Protein AF-A0A2V9PJW6-F1 (afdb_monomer_lite)

Foldseek 3Di:
DDDDDQQWDADFDDDDDDDDDDDPPDGDDPVRVVVCCVVPVQGWIKRKAAQDAQTKKKKFFQDPCLQVVLCVVLVDHDDFFKKKQPAVDPHVRTIIGIAGEHPLLSVLFAAKFWAFDPVDDADVNHGGTRIIIANNYHMDIDTDFQHADPVRDTTHIPPPGHHYHDDNSNSVVSVVSRVVRVVVVVVVVVVVVVVVVVVVVVVVVVVVVPDDPPDD

Structure (mmCIF, N/CA/C/O backbone):
data_AF-A0A2V9PJW6-F1
#
_entry.id   AF-A0A2V9PJW6-F1
#
loop_
_atom_site.group_PDB
_atom_site.id
_atom_site.type_symbol
_atom_site.label_atom_id
_atom_site.label_alt_id
_atom_site.label_comp_id
_atom_site.label_asym_id
_atom_site.label_entity_id
_atom_site.label_seq_id
_atom_site.pdbx_PDB_ins_code
_atom_site.Cartn_x
_atom_site.Cartn_y
_atom_site.Cartn_z
_atom_site.occupancy
_atom_site.B_iso_or_equiv
_atom_site.auth_seq_id
_atom_site.auth_comp_id
_atom_site.auth_asym_id
_atom_site.auth_atom_id
_atom_site.pdbx_PDB_model_num
ATOM 1 N N . MET A 1 1 ? 14.746 -13.792 -24.735 1.00 30.81 1 MET A N 1
ATOM 2 C CA . MET A 1 1 ? 14.510 -12.967 -23.526 1.00 30.81 1 MET A CA 1
ATOM 3 C C . MET A 1 1 ? 13.064 -12.483 -23.527 1.00 30.81 1 MET A C 1
ATOM 5 O O . MET A 1 1 ? 12.683 -11.751 -24.432 1.00 30.81 1 MET A O 1
ATOM 9 N N . LYS A 1 2 ? 12.230 -12.940 -22.584 1.00 23.16 2 LYS A N 1
ATOM 10 C CA . LYS A 1 2 ? 10.821 -12.520 -22.487 1.00 23.16 2 LYS A CA 1
ATOM 11 C C . LYS A 1 2 ? 10.766 -11.133 -21.838 1.00 23.16 2 LYS A C 1
ATOM 13 O O . LYS A 1 2 ? 11.028 -11.011 -20.649 1.00 23.16 2 LYS A O 1
ATOM 18 N N . LYS A 1 3 ? 10.456 -10.091 -22.618 1.00 23.91 3 LYS A N 1
ATOM 19 C CA . LYS A 1 3 ? 10.146 -8.757 -22.085 1.00 23.91 3 LYS A CA 1
ATOM 20 C C . LYS A 1 3 ? 8.807 -8.846 -21.355 1.00 23.91 3 LYS A C 1
ATOM 22 O O . LYS A 1 3 ? 7.762 -8.943 -21.990 1.00 23.91 3 LYS A O 1
ATOM 27 N N . THR A 1 4 ? 8.833 -8.859 -20.030 1.00 27.38 4 THR A N 1
ATOM 28 C CA . THR A 1 4 ? 7.638 -8.679 -19.202 1.00 27.38 4 THR A CA 1
ATOM 29 C C . THR A 1 4 ? 7.066 -7.290 -19.471 1.00 27.38 4 THR A C 1
ATOM 31 O O . THR A 1 4 ? 7.681 -6.288 -19.120 1.00 27.38 4 THR A O 1
ATOM 34 N N . SER A 1 5 ? 5.915 -7.221 -20.143 1.00 26.59 5 SER A N 1
ATOM 35 C CA . SER A 1 5 ? 5.224 -5.964 -20.421 1.00 26.59 5 SER A CA 1
ATOM 36 C C . SER A 1 5 ? 4.678 -5.380 -19.117 1.00 26.59 5 SER A C 1
ATOM 38 O O . SER A 1 5 ? 3.718 -5.907 -18.553 1.00 26.59 5 SER A O 1
ATOM 40 N N . LEU A 1 6 ? 5.281 -4.299 -18.631 1.00 33.59 6 LEU A N 1
ATOM 41 C CA . LEU A 1 6 ? 4.659 -3.442 -17.627 1.00 33.59 6 LEU A CA 1
ATOM 42 C C . LEU A 1 6 ? 3.548 -2.651 -18.328 1.00 33.59 6 LEU A C 1
ATOM 44 O O . LEU A 1 6 ? 3.804 -1.890 -19.261 1.00 33.59 6 LEU A O 1
ATOM 48 N N . SER A 1 7 ? 2.298 -2.873 -17.927 1.00 33.50 7 SER A N 1
ATOM 49 C CA . SER A 1 7 ? 1.154 -2.106 -18.418 1.00 33.50 7 SER A CA 1
ATOM 50 C C . SER A 1 7 ? 1.152 -0.717 -17.771 1.00 33.50 7 SER A C 1
ATOM 52 O O . SER A 1 7 ? 0.569 -0.524 -16.707 1.00 33.50 7 SER A O 1
ATOM 54 N N . ALA A 1 8 ? 1.819 0.252 -18.396 1.00 35.81 8 ALA A N 1
ATOM 55 C CA . ALA A 1 8 ? 1.738 1.659 -18.006 1.00 35.81 8 ALA A CA 1
ATOM 56 C C . ALA A 1 8 ? 0.440 2.283 -18.552 1.00 35.81 8 ALA A C 1
ATOM 58 O O . ALA A 1 8 ? 0.102 2.097 -19.720 1.00 35.81 8 ALA A O 1
ATOM 59 N N . GLN A 1 9 ? -0.311 3.019 -17.727 1.00 52.12 9 GLN A N 1
ATOM 60 C CA . GLN A 1 9 ? -1.518 3.735 -18.154 1.00 52.12 9 GLN A CA 1
ATOM 61 C C . GLN A 1 9 ? -1.421 5.200 -17.714 1.00 52.12 9 GLN A C 1
ATOM 63 O O . GLN A 1 9 ? -1.668 5.556 -16.570 1.00 52.12 9 GLN A O 1
ATOM 68 N N . CYS A 1 10 ? -1.071 6.068 -18.663 1.00 35.72 10 CYS A N 1
ATOM 69 C CA . CYS A 1 10 ? -1.003 7.516 -18.473 1.00 35.72 10 CYS A CA 1
ATOM 70 C C . CYS A 1 10 ? -2.347 8.088 -17.972 1.00 35.72 10 CYS A C 1
ATOM 72 O O . CYS A 1 10 ? -3.385 7.870 -18.614 1.00 35.72 10 CYS A O 1
ATOM 74 N N . ILE A 1 11 ? -2.294 8.821 -16.852 1.00 43.84 11 ILE A N 1
ATOM 75 C CA . ILE A 1 11 ? -3.373 9.654 -16.307 1.00 43.84 11 ILE A CA 1
ATOM 76 C C . ILE A 1 11 ? -2.853 11.095 -16.294 1.00 43.84 11 ILE A C 1
ATOM 78 O O . ILE A 1 11 ? -1.806 11.379 -15.722 1.00 43.84 11 ILE A O 1
ATOM 82 N N . HIS A 1 12 ? -3.592 11.997 -16.933 1.00 40.53 12 HIS A N 1
ATOM 83 C CA . HIS A 1 12 ? -3.210 13.394 -17.122 1.00 40.53 12 HIS A CA 1
ATOM 84 C C . HIS A 1 12 ? -3.553 14.239 -15.898 1.00 40.53 12 HIS A C 1
ATOM 86 O O . HIS A 1 12 ? -4.689 14.178 -15.426 1.00 40.53 12 HIS A O 1
ATOM 92 N N . LYS A 1 13 ? -2.626 15.099 -15.453 1.00 42.56 13 LYS A N 1
ATOM 93 C CA . LYS A 1 13 ? -2.936 16.251 -14.594 1.00 42.56 13 LYS A CA 1
ATOM 94 C C . LYS A 1 13 ? -2.082 17.465 -14.952 1.00 42.56 13 LYS A C 1
ATOM 96 O O . LYS A 1 13 ? -0.862 17.361 -15.013 1.00 42.56 13 LYS A O 1
ATOM 101 N N . ARG A 1 14 ? -2.740 18.616 -15.126 1.00 32.09 14 ARG A N 1
ATOM 102 C CA . ARG A 1 14 ? -2.141 19.946 -14.951 1.00 32.09 14 ARG A CA 1
ATOM 103 C C . ARG A 1 14 ? -2.495 20.440 -13.548 1.00 32.09 14 ARG A C 1
ATOM 105 O O . ARG A 1 14 ? -3.643 20.300 -13.150 1.00 32.09 14 ARG A O 1
ATOM 112 N N . ASN A 1 15 ? -1.503 21.014 -12.870 1.00 31.19 15 ASN A N 1
ATOM 113 C CA . ASN A 1 15 ? -1.582 21.959 -11.750 1.00 31.19 15 ASN A CA 1
ATOM 114 C C . ASN A 1 15 ? -2.617 21.685 -10.644 1.00 31.19 15 ASN A C 1
ATOM 116 O O . ASN A 1 15 ? -3.767 22.083 -10.775 1.00 31.19 15 ASN A O 1
ATOM 120 N N . GLY A 1 16 ? -2.139 21.157 -9.509 1.00 31.70 16 GLY A N 1
ATOM 121 C CA . GLY A 1 16 ? -2.756 21.333 -8.189 1.00 31.70 16 GLY A CA 1
ATOM 122 C C . GLY A 1 16 ? -4.058 20.560 -7.943 1.00 31.70 16 GLY A C 1
ATOM 123 O O . GLY A 1 16 ? -5.035 20.693 -8.663 1.00 31.70 16 GLY A O 1
ATOM 124 N N . ALA A 1 17 ? -4.080 19.801 -6.847 1.00 25.12 17 ALA A N 1
ATOM 125 C CA . ALA A 1 17 ? -5.201 19.026 -6.299 1.00 25.12 17 ALA A CA 1
ATOM 126 C C . ALA A 1 17 ? -5.358 17.567 -6.794 1.00 25.12 17 ALA A C 1
ATOM 128 O O . ALA A 1 17 ? -5.716 17.214 -7.926 1.00 25.12 17 ALA A O 1
ATOM 129 N N . CYS A 1 18 ? -5.126 16.661 -5.842 1.00 30.00 18 CYS A N 1
ATOM 130 C CA . CYS A 1 18 ? -5.356 15.228 -5.935 1.00 30.00 18 CYS A CA 1
ATOM 131 C C . CYS A 1 18 ? -6.843 14.876 -5.761 1.00 30.00 18 CYS A C 1
ATOM 133 O O . CYS A 1 18 ? -7.260 14.406 -4.711 1.00 30.00 18 CYS A O 1
ATOM 135 N N . SER A 1 19 ? -7.645 15.021 -6.813 1.00 30.97 19 SER A N 1
ATOM 136 C CA . SER A 1 19 ? -8.862 14.218 -6.997 1.00 30.97 19 SER A CA 1
ATOM 137 C C . SER A 1 19 ? -8.878 13.675 -8.426 1.00 30.97 19 SER A C 1
ATOM 139 O O . SER A 1 19 ? -8.401 14.326 -9.354 1.00 30.97 19 SER A O 1
ATOM 141 N N . GLY A 1 20 ? -9.248 12.414 -8.610 1.00 32.50 20 GLY A N 1
ATOM 142 C CA . GLY A 1 20 ? -9.100 11.739 -9.898 1.00 32.50 20 GLY A CA 1
ATOM 143 C C . GLY A 1 20 ? -9.937 10.479 -9.962 1.00 32.50 20 GLY A C 1
ATOM 144 O O . GLY A 1 20 ? -9.403 9.387 -10.101 1.00 32.50 20 GLY A O 1
ATOM 145 N N . HIS A 1 21 ? -11.252 10.639 -9.832 1.00 33.69 21 HIS A N 1
ATOM 146 C CA . HIS A 1 21 ? -12.187 9.725 -10.474 1.00 33.69 21 HIS A CA 1
ATOM 147 C C . HIS A 1 21 ? -12.054 9.934 -11.983 1.00 33.69 21 HIS A C 1
ATOM 149 O O . HIS A 1 21 ? -12.379 11.010 -12.478 1.00 33.69 21 HIS A O 1
ATOM 155 N N . ASN A 1 22 ? -11.557 8.940 -12.719 1.00 41.41 22 ASN A N 1
ATOM 156 C CA . ASN A 1 22 ? -11.811 8.885 -14.152 1.00 41.41 22 ASN A CA 1
ATOM 157 C C . ASN A 1 22 ? -11.927 7.432 -14.627 1.00 41.41 22 ASN A C 1
ATOM 159 O O . ASN A 1 22 ? -11.097 6.580 -14.318 1.00 41.41 22 ASN A O 1
ATOM 163 N N . THR A 1 23 ? -13.024 7.171 -15.326 1.00 35.41 23 THR A N 1
ATOM 164 C CA . THR A 1 23 ? -13.748 5.900 -15.450 1.00 35.41 23 THR A CA 1
ATOM 165 C C . THR A 1 23 ? -13.369 5.076 -16.677 1.00 35.41 23 THR A C 1
ATOM 167 O O . THR A 1 23 ? -14.020 4.076 -16.960 1.00 35.41 23 THR A O 1
ATOM 170 N N . ASN A 1 24 ? -12.311 5.440 -17.407 1.00 43.88 24 ASN A N 1
ATOM 171 C CA . ASN A 1 24 ? -11.920 4.718 -18.619 1.00 43.88 24 ASN A CA 1
ATOM 172 C C . ASN A 1 24 ? -10.676 3.848 -18.398 1.00 43.88 24 ASN A C 1
ATOM 174 O O . ASN A 1 24 ? -9.575 4.109 -18.885 1.00 43.88 24 ASN A O 1
ATOM 178 N N . THR A 1 25 ? -10.872 2.790 -17.615 1.00 52.69 25 THR A N 1
ATOM 179 C CA . THR A 1 25 ? -9.898 1.734 -17.351 1.00 52.69 25 THR A CA 1
ATOM 180 C C . THR A 1 25 ? -9.870 0.761 -18.537 1.00 52.69 25 THR A C 1
ATOM 182 O O . THR A 1 25 ? -10.252 -0.405 -18.427 1.00 52.69 25 THR A O 1
ATOM 185 N N . ARG A 1 26 ? -9.340 1.162 -19.698 1.00 61.56 26 ARG A N 1
ATOM 186 C CA . ARG A 1 26 ? -8.962 0.212 -20.769 1.00 61.56 26 ARG A CA 1
ATOM 187 C C . ARG A 1 26 ? -7.449 0.012 -20.787 1.00 61.56 26 ARG A C 1
ATOM 189 O O . ARG A 1 26 ? -6.686 0.960 -20.636 1.00 61.56 26 ARG A O 1
ATOM 196 N N . GLN A 1 27 ? -7.017 -1.238 -20.941 1.00 62.09 27 GLN A N 1
ATOM 197 C CA . GLN A 1 27 ? -5.606 -1.551 -21.136 1.00 62.09 27 GLN A CA 1
ATOM 198 C C . GLN A 1 27 ? -5.131 -0.919 -22.446 1.00 62.09 27 GLN A C 1
ATOM 200 O O . GLN A 1 27 ? -5.660 -1.245 -23.506 1.00 62.09 27 GLN A O 1
ATOM 205 N N . LYS A 1 28 ? -4.159 -0.007 -22.348 1.00 70.56 28 LYS A N 1
ATOM 206 C CA . LYS A 1 28 ? -3.535 0.630 -23.509 1.00 70.56 28 LYS A CA 1
ATOM 207 C C . LYS A 1 28 ? -2.470 -0.291 -24.095 1.00 70.56 28 LYS A C 1
ATOM 209 O O . LYS A 1 28 ? -1.732 -0.941 -23.351 1.00 70.56 28 LYS A O 1
ATOM 214 N N . ASN A 1 29 ? -2.390 -0.353 -25.416 1.00 79.94 29 ASN A N 1
ATOM 215 C CA . ASN A 1 29 ? -1.322 -1.057 -26.115 1.00 79.94 29 ASN A CA 1
ATOM 216 C C . ASN A 1 29 ? -0.049 -0.189 -26.198 1.00 79.94 29 ASN A C 1
ATOM 218 O O . ASN A 1 29 ? -0.043 0.994 -25.856 1.00 79.94 29 ASN A O 1
ATOM 222 N N . LEU A 1 30 ? 1.059 -0.781 -26.653 1.00 77.62 30 LEU A N 1
ATOM 223 C CA . LEU A 1 30 ? 2.348 -0.083 -26.712 1.00 77.62 30 LEU A CA 1
ATOM 224 C C . LEU A 1 30 ? 2.339 1.127 -27.654 1.00 77.62 30 LEU A C 1
ATOM 226 O O . LEU A 1 30 ? 3.003 2.114 -27.350 1.00 77.62 30 LEU A O 1
ATOM 230 N N . SER A 1 31 ? 1.615 1.073 -28.775 1.00 82.56 31 SER A N 1
ATOM 231 C CA . SER A 1 31 ? 1.510 2.218 -29.688 1.00 82.56 31 SER A CA 1
ATOM 232 C C . SER A 1 31 ? 0.751 3.383 -29.058 1.00 82.56 31 SER A C 1
ATOM 234 O O . SER A 1 31 ? 1.210 4.514 -29.155 1.00 82.56 31 SER A O 1
ATOM 236 N N . GLU A 1 32 ? -0.339 3.117 -28.336 1.00 82.31 32 GLU A N 1
ATOM 237 C CA . GLU A 1 32 ? -1.092 4.144 -27.608 1.00 82.31 32 GLU A CA 1
ATOM 238 C C . GLU A 1 32 ? -0.240 4.769 -26.500 1.00 82.31 32 GLU A C 1
ATOM 240 O O . GLU A 1 32 ? -0.228 5.984 -26.338 1.00 82.31 32 GLU A O 1
ATOM 245 N N . ILE A 1 33 ? 0.520 3.958 -25.755 1.00 79.50 33 ILE A N 1
ATOM 246 C CA . ILE A 1 33 ? 1.438 4.465 -24.724 1.00 79.50 33 ILE A CA 1
ATOM 247 C C . ILE A 1 33 ? 2.515 5.359 -25.351 1.00 79.50 33 ILE A C 1
ATOM 249 O O . ILE A 1 33 ? 2.801 6.432 -24.820 1.00 79.50 33 ILE A O 1
ATOM 253 N N . ARG A 1 34 ? 3.093 4.948 -26.487 1.00 81.94 34 ARG A N 1
ATOM 254 C CA . ARG A 1 34 ? 4.087 5.753 -27.213 1.00 81.94 34 ARG A CA 1
ATOM 255 C C . ARG A 1 34 ? 3.496 7.069 -27.700 1.00 81.94 34 ARG A C 1
ATOM 257 O O . ARG A 1 34 ? 4.109 8.106 -27.477 1.00 81.94 34 ARG A O 1
ATOM 264 N N . GLN A 1 35 ? 2.308 7.042 -28.296 1.00 85.50 35 GLN A N 1
ATOM 265 C CA . GLN A 1 35 ? 1.655 8.261 -28.763 1.00 85.50 35 GLN A CA 1
ATOM 266 C C . GLN A 1 35 ? 1.390 9.222 -27.600 1.00 85.50 35 GLN A C 1
ATOM 268 O O . GLN A 1 35 ? 1.762 10.385 -27.669 1.00 85.50 35 GLN A O 1
ATOM 273 N N . LEU A 1 36 ? 0.885 8.717 -26.471 1.00 83.19 36 LEU A N 1
ATOM 274 C CA . LEU A 1 36 ? 0.678 9.538 -25.277 1.00 83.19 36 LEU A CA 1
ATOM 275 C C . LEU A 1 36 ? 1.978 10.137 -24.728 1.00 83.19 36 LEU A C 1
ATOM 277 O O . LEU A 1 36 ? 1.958 11.251 -24.220 1.00 83.19 36 LEU A O 1
ATOM 281 N N . SER A 1 37 ? 3.108 9.432 -24.839 1.00 81.44 37 SER A N 1
ATOM 282 C CA . SER A 1 37 ? 4.406 9.993 -24.439 1.00 81.44 37 SER A CA 1
ATOM 283 C C . SER A 1 37 ? 4.867 11.143 -25.342 1.00 81.44 37 SER A C 1
ATOM 285 O O . SER A 1 37 ? 5.554 12.043 -24.868 1.00 81.44 37 SER A O 1
ATOM 287 N N . ILE A 1 38 ? 4.458 11.135 -26.616 1.00 85.19 38 ILE A N 1
ATOM 288 C CA . ILE A 1 38 ? 4.735 12.209 -27.579 1.00 85.19 38 ILE A CA 1
ATOM 289 C C . ILE A 1 38 ? 3.803 13.394 -27.324 1.00 85.19 38 ILE A C 1
ATOM 291 O O . ILE A 1 38 ? 4.262 14.531 -27.262 1.00 85.19 38 ILE A O 1
ATOM 295 N N . ASP A 1 39 ? 2.510 13.128 -27.140 1.00 87.44 39 ASP A N 1
ATOM 296 C CA . ASP A 1 39 ? 1.491 14.165 -26.964 1.00 87.44 39 ASP A CA 1
ATOM 297 C C . ASP A 1 39 ? 1.621 14.871 -25.601 1.00 87.44 39 ASP A C 1
ATOM 299 O O . ASP A 1 39 ? 1.318 16.059 -25.462 1.00 87.44 39 ASP A O 1
ATOM 303 N N . TYR A 1 40 ? 2.102 14.150 -24.580 1.00 85.19 40 TYR A N 1
ATOM 304 C CA . TYR A 1 40 ? 2.132 14.603 -23.188 1.00 85.19 40 TYR A CA 1
ATOM 305 C C . TYR A 1 40 ? 3.492 14.372 -22.509 1.00 85.19 40 TYR A C 1
ATOM 307 O O . TYR A 1 40 ? 3.557 13.772 -21.433 1.00 85.19 40 TYR A O 1
ATOM 315 N N . PRO A 1 41 ? 4.592 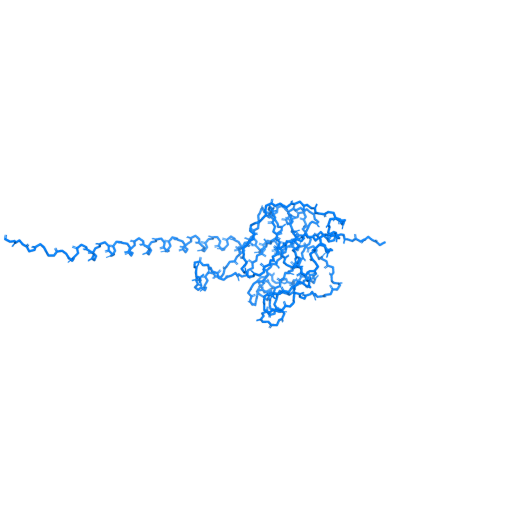14.927 -23.049 1.00 85.12 41 PRO A N 1
ATOM 316 C CA . PRO A 1 41 ? 5.959 14.581 -22.645 1.00 85.12 41 PRO A CA 1
ATOM 317 C C . PRO A 1 41 ? 6.336 15.028 -21.223 1.00 85.12 41 PRO A C 1
ATOM 319 O O . PRO A 1 41 ? 7.361 14.614 -20.695 1.00 85.12 41 PRO A O 1
ATOM 322 N N . ARG A 1 42 ? 5.529 15.896 -20.599 1.00 83.88 42 ARG A N 1
ATOM 323 C CA . ARG A 1 42 ? 5.747 16.431 -19.240 1.00 83.88 42 ARG A CA 1
ATOM 324 C C . ARG A 1 42 ? 4.707 15.965 -18.219 1.00 83.88 42 ARG A C 1
ATOM 326 O O . ARG A 1 42 ? 4.606 16.551 -17.147 1.00 83.88 42 ARG A O 1
ATOM 333 N N . HIS A 1 43 ? 3.872 14.989 -18.569 1.00 84.56 43 HIS A N 1
ATOM 334 C CA . HIS A 1 43 ? 2.831 14.509 -17.664 1.00 84.56 43 HIS A CA 1
ATOM 335 C C . HIS A 1 43 ? 3.327 13.326 -16.840 1.00 84.56 43 HIS A C 1
ATOM 337 O O . HIS A 1 43 ? 4.035 12.451 -17.336 1.00 84.56 43 HIS A O 1
ATOM 343 N N . ASN A 1 44 ? 2.889 13.282 -15.584 1.00 89.25 44 ASN A N 1
ATOM 344 C CA . ASN A 1 44 ? 3.107 12.129 -14.723 1.00 89.25 44 ASN A CA 1
ATOM 345 C C . ASN A 1 44 ? 2.371 10.896 -15.252 1.00 89.25 44 ASN A C 1
ATOM 347 O O . ASN A 1 44 ? 1.361 10.986 -15.955 1.00 89.25 44 ASN A O 1
ATOM 351 N N . VAL A 1 45 ? 2.870 9.725 -14.868 1.00 87.44 45 VAL A N 1
ATOM 352 C CA . VAL A 1 45 ? 2.340 8.441 -15.326 1.00 87.44 45 VAL A CA 1
ATOM 353 C C . VAL A 1 45 ? 1.755 7.671 -14.151 1.00 87.44 45 VAL A C 1
ATOM 355 O O . VAL A 1 45 ? 2.341 7.605 -13.073 1.00 87.44 45 VAL A O 1
ATOM 358 N N . GLY A 1 46 ? 0.587 7.069 -14.373 1.00 89.94 46 GLY A N 1
ATOM 359 C CA . GLY A 1 46 ? -0.013 6.104 -13.462 1.00 89.94 46 GLY A CA 1
ATOM 360 C C . GLY A 1 46 ? 0.266 4.671 -13.910 1.00 89.94 46 GLY A C 1
ATOM 361 O O . GLY A 1 46 ? 0.300 4.360 -15.104 1.00 89.94 46 GLY A O 1
ATOM 362 N N . ILE A 1 47 ? 0.429 3.769 -12.952 1.00 89.94 47 ILE A N 1
ATOM 363 C CA . ILE A 1 47 ? 0.362 2.330 -13.189 1.00 89.94 47 ILE A CA 1
ATOM 364 C C . ILE A 1 47 ? -0.964 1.844 -12.633 1.00 89.94 47 ILE A C 1
ATOM 366 O O . ILE A 1 47 ? -1.233 1.986 -11.444 1.00 89.94 47 ILE A O 1
ATOM 370 N N . VAL A 1 48 ? -1.799 1.288 -13.506 1.00 88.31 48 VAL A N 1
ATOM 371 C CA . VAL A 1 48 ? -3.120 0.772 -13.142 1.00 88.31 48 VAL A CA 1
ATOM 372 C C . VAL A 1 48 ? -3.011 -0.724 -12.881 1.00 88.31 48 VAL A C 1
ATOM 3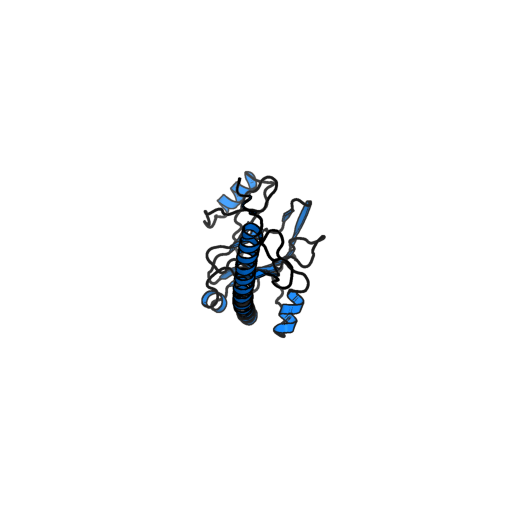74 O O . VAL A 1 48 ? -2.574 -1.485 -13.744 1.00 88.31 48 VAL A O 1
ATOM 377 N N . GLY A 1 49 ? -3.438 -1.140 -11.696 1.00 89.06 49 GLY A N 1
ATOM 378 C CA . GLY A 1 49 ? -3.605 -2.534 -11.307 1.00 89.06 49 GLY A CA 1
ATOM 379 C C . GLY A 1 49 ? -5.049 -2.978 -11.499 1.00 89.06 49 GLY A C 1
ATOM 380 O O . GLY A 1 49 ? -5.982 -2.173 -11.442 1.00 89.06 49 GLY A O 1
ATOM 381 N N . ARG A 1 50 ? -5.232 -4.275 -11.739 1.00 89.06 50 ARG A N 1
ATOM 382 C CA . ARG A 1 50 ? -6.546 -4.919 -11.828 1.00 89.06 50 ARG A CA 1
ATOM 383 C C . ARG A 1 50 ? -6.471 -6.297 -11.229 1.00 89.06 50 ARG A C 1
ATOM 385 O O . ARG A 1 50 ? -5.497 -7.007 -11.477 1.00 89.06 50 ARG A O 1
ATOM 392 N N . ARG A 1 51 ? -7.538 -6.712 -10.555 1.00 93.56 51 ARG A N 1
ATOM 393 C CA . ARG A 1 51 ? -7.654 -8.070 -10.034 1.00 93.56 51 ARG A CA 1
ATOM 394 C C . ARG A 1 51 ? -7.442 -9.107 -11.143 1.00 93.56 51 ARG A C 1
ATOM 396 O O . ARG A 1 51 ? -8.062 -9.020 -12.202 1.00 93.56 51 ARG A O 1
ATOM 403 N N . GLY A 1 52 ? -6.566 -10.078 -10.905 1.00 94.56 52 GLY A N 1
ATOM 404 C CA . GLY A 1 52 ? -6.297 -11.178 -11.835 1.00 94.56 52 GLY A CA 1
ATOM 405 C C . GLY A 1 52 ? -4.935 -11.822 -11.600 1.00 94.56 52 GLY A C 1
ATOM 406 O O . GLY A 1 52 ? -3.971 -11.133 -11.284 1.00 94.56 52 GLY A O 1
ATOM 407 N N . VAL A 1 53 ? -4.842 -13.146 -11.744 1.00 96.75 53 VAL A N 1
ATOM 408 C CA . VAL A 1 53 ? -3.583 -13.877 -11.522 1.00 96.75 53 VAL A CA 1
ATOM 409 C C . VAL A 1 53 ? -2.508 -13.355 -12.476 1.00 96.75 53 VAL A C 1
ATOM 411 O O . VAL A 1 53 ? -2.735 -13.232 -13.677 1.00 96.75 53 VAL A O 1
ATOM 414 N N . GLY A 1 54 ? -1.336 -13.031 -11.931 1.00 95.50 54 GLY A N 1
ATOM 415 C CA . GLY A 1 54 ? -0.212 -12.455 -12.668 1.00 95.50 54 GLY A CA 1
ATOM 416 C C . GLY A 1 54 ? -0.289 -10.940 -12.894 1.00 95.50 54 GLY A C 1
ATOM 417 O O . GLY A 1 54 ? 0.739 -10.356 -13.257 1.00 95.50 54 GLY A O 1
ATOM 418 N N . ASN A 1 55 ? -1.440 -10.303 -12.643 1.00 95.00 55 ASN A N 1
ATOM 419 C CA . ASN A 1 55 ? -1.574 -8.846 -12.684 1.00 95.00 55 ASN A CA 1
ATOM 420 C C . ASN A 1 55 ? -0.870 -8.190 -11.493 1.00 95.00 55 ASN A C 1
ATOM 422 O O . ASN A 1 55 ? -0.543 -8.835 -10.496 1.00 95.00 55 ASN A O 1
ATOM 426 N N . LEU A 1 56 ? -0.651 -6.881 -11.606 1.00 95.88 56 LEU A N 1
ATOM 427 C CA . LEU A 1 56 ? -0.039 -6.089 -10.549 1.00 95.88 56 LEU A CA 1
ATOM 428 C C . LEU A 1 56 ? -1.032 -5.783 -9.429 1.00 95.88 56 LEU A C 1
ATOM 430 O O . LEU A 1 56 ? -2.204 -5.489 -9.676 1.00 95.88 56 LEU A O 1
ATOM 434 N N . ALA A 1 57 ? -0.521 -5.813 -8.210 1.00 97.00 57 ALA A N 1
ATOM 435 C CA . ALA A 1 57 ? -1.127 -5.250 -7.022 1.00 97.00 57 ALA A CA 1
ATOM 436 C C . ALA A 1 57 ? -0.083 -4.388 -6.305 1.00 97.00 57 ALA A C 1
ATOM 438 O O . ALA A 1 57 ? 1.119 -4.605 -6.477 1.00 97.00 57 ALA A O 1
ATOM 439 N N . PHE A 1 58 ? -0.529 -3.410 -5.526 1.00 98.19 58 PHE A N 1
ATOM 440 C CA . PHE A 1 58 ? 0.356 -2.447 -4.883 1.00 98.19 58 PHE A CA 1
ATOM 441 C C . PHE A 1 58 ? 0.027 -2.353 -3.401 1.00 98.19 58 PHE A C 1
ATOM 443 O O . PHE A 1 58 ? -1.118 -2.072 -3.050 1.00 98.19 58 PHE A O 1
ATOM 450 N N . LEU A 1 59 ? 1.031 -2.566 -2.556 1.00 98.50 59 LEU A N 1
ATOM 451 C CA . LEU A 1 59 ? 0.983 -2.144 -1.164 1.00 98.50 59 LEU A CA 1
ATOM 452 C C . LEU A 1 59 ? 1.531 -0.713 -1.114 1.00 98.50 59 LEU A C 1
ATOM 454 O O . LEU A 1 59 ? 2.727 -0.496 -1.311 1.00 98.50 59 LEU A O 1
ATOM 458 N N . ASP A 1 60 ? 0.638 0.253 -0.945 1.00 98.19 60 ASP A N 1
ATOM 459 C CA . ASP A 1 60 ? 0.936 1.684 -0.903 1.00 98.19 60 ASP A CA 1
ATOM 460 C C . ASP A 1 60 ? 1.062 2.120 0.558 1.00 98.19 60 ASP A C 1
ATOM 462 O O . ASP A 1 60 ? 0.075 2.148 1.289 1.00 98.19 60 ASP A O 1
ATOM 466 N N . ILE A 1 61 ? 2.292 2.363 1.002 1.00 98.25 61 ILE A N 1
ATOM 467 C CA . ILE A 1 61 ? 2.617 2.705 2.385 1.00 98.25 61 ILE A CA 1
ATOM 468 C C . ILE A 1 61 ? 2.575 4.218 2.554 1.00 98.25 61 ILE A C 1
ATOM 470 O O . ILE A 1 61 ? 3.317 4.941 1.887 1.00 98.25 61 ILE A O 1
ATOM 474 N N . ASP A 1 62 ? 1.769 4.686 3.505 1.00 96.56 62 ASP A N 1
ATOM 475 C CA . ASP A 1 62 ? 1.560 6.110 3.772 1.00 96.56 62 ASP A CA 1
ATOM 476 C C . ASP A 1 62 ? 2.108 6.581 5.126 1.00 96.56 62 ASP A C 1
ATOM 478 O O . ASP A 1 62 ? 2.319 7.786 5.310 1.00 96.56 62 ASP A O 1
ATOM 482 N N . SER A 1 63 ? 2.368 5.653 6.051 1.00 96.94 63 SER A N 1
ATOM 483 C CA . SER A 1 63 ? 2.833 5.946 7.410 1.00 96.94 63 SER A CA 1
ATOM 484 C C . SER A 1 63 ? 4.221 5.379 7.697 1.00 96.94 63 SER A C 1
ATOM 486 O O . SER A 1 63 ? 4.601 4.316 7.204 1.00 96.94 63 SER A O 1
ATOM 488 N N . GLU A 1 64 ? 4.965 6.103 8.528 1.00 97.12 64 GLU A N 1
ATOM 489 C CA . GLU A 1 64 ? 6.256 5.678 9.063 1.00 97.12 64 GLU A CA 1
ATOM 490 C C . GLU A 1 64 ? 6.088 4.437 9.953 1.00 97.12 64 GLU A C 1
ATOM 492 O O . GLU A 1 64 ? 5.037 4.257 10.575 1.00 97.12 64 GLU A O 1
ATOM 497 N N . GLY A 1 65 ? 7.096 3.559 9.979 1.00 97.12 65 GLY A N 1
ATOM 498 C CA . GLY A 1 65 ? 7.109 2.350 10.811 1.00 97.12 65 GLY A CA 1
ATOM 499 C C . GLY A 1 65 ? 6.251 1.182 10.304 1.00 97.12 65 GLY A C 1
ATOM 500 O O . GLY A 1 65 ? 6.198 0.132 10.947 1.00 97.12 65 GLY A O 1
ATOM 501 N N . MET A 1 66 ? 5.536 1.333 9.180 1.00 97.19 66 MET A N 1
ATOM 502 C CA . MET A 1 66 ? 4.608 0.289 8.727 1.00 97.19 66 MET A CA 1
ATOM 503 C C . MET A 1 66 ? 5.299 -0.987 8.255 1.00 97.19 66 MET A C 1
ATOM 505 O O . MET A 1 66 ? 4.766 -2.071 8.484 1.00 97.19 66 MET A O 1
ATOM 509 N N . LEU A 1 67 ? 6.463 -0.893 7.611 1.00 96.38 67 LEU A N 1
ATOM 510 C CA . LEU A 1 67 ? 7.172 -2.093 7.163 1.00 96.38 67 LEU A CA 1
ATOM 511 C C . LEU A 1 67 ? 7.652 -2.902 8.370 1.00 96.38 67 LEU A C 1
ATOM 513 O O . LEU A 1 67 ? 7.417 -4.103 8.447 1.00 96.38 67 LEU A O 1
ATOM 517 N N . GLU A 1 68 ? 8.236 -2.219 9.349 1.00 97.81 68 GLU A N 1
ATOM 518 C CA . GLU A 1 68 ? 8.724 -2.783 10.603 1.00 97.81 68 GLU A CA 1
ATOM 519 C C . GLU A 1 68 ? 7.585 -3.435 11.390 1.00 97.81 68 GLU A C 1
ATOM 521 O O . GLU A 1 68 ? 7.745 -4.537 11.922 1.00 97.81 68 GLU A O 1
ATOM 526 N N . ARG A 1 69 ? 6.412 -2.790 11.421 1.00 97.88 69 ARG A N 1
ATOM 527 C CA . ARG A 1 69 ? 5.202 -3.339 12.037 1.00 97.88 69 ARG A CA 1
ATOM 528 C C . ARG A 1 69 ? 4.758 -4.628 11.352 1.00 97.88 69 ARG A C 1
ATOM 530 O O . ARG A 1 69 ? 4.516 -5.610 12.047 1.00 97.88 69 ARG A O 1
ATOM 537 N N . ILE A 1 70 ? 4.670 -4.640 10.019 1.00 98.12 70 ILE A N 1
ATOM 538 C CA . ILE A 1 70 ? 4.293 -5.839 9.254 1.00 98.12 70 ILE A CA 1
ATOM 539 C C . ILE A 1 70 ? 5.242 -6.987 9.590 1.00 98.12 70 ILE A C 1
ATOM 541 O O . ILE A 1 70 ? 4.792 -8.078 9.937 1.00 98.12 70 ILE A O 1
ATOM 545 N N . GLU A 1 71 ? 6.551 -6.746 9.525 1.00 98.31 71 GLU A N 1
ATOM 546 C CA . GLU A 1 71 ? 7.541 -7.793 9.778 1.00 98.31 71 GLU A CA 1
ATOM 547 C C . GLU A 1 71 ? 7.504 -8.294 11.227 1.00 98.31 71 GLU A C 1
ATOM 549 O O . GLU A 1 71 ? 7.595 -9.495 11.474 1.00 98.31 71 GLU A O 1
ATOM 554 N N . THR A 1 72 ? 7.305 -7.391 12.188 1.00 98.44 72 THR A N 1
ATOM 555 C CA . THR A 1 72 ? 7.219 -7.732 13.615 1.00 98.44 72 THR A CA 1
ATOM 556 C C . THR A 1 72 ? 5.956 -8.530 13.936 1.00 98.44 72 THR A C 1
ATOM 558 O O . THR A 1 72 ? 6.029 -9.545 14.623 1.00 98.44 72 THR A O 1
ATOM 561 N N . GLU A 1 73 ? 4.792 -8.109 13.435 1.00 98.25 73 GLU A N 1
ATOM 562 C CA . GLU A 1 73 ? 3.512 -8.771 13.719 1.00 98.25 73 GLU A CA 1
ATOM 563 C C . GLU A 1 73 ? 3.368 -10.127 13.018 1.00 98.25 73 GLU A C 1
ATOM 565 O O . GLU A 1 73 ? 2.633 -10.993 13.496 1.00 98.25 73 GLU A O 1
ATOM 570 N N . THR A 1 74 ? 4.036 -10.311 11.878 1.00 98.00 74 THR A N 1
ATOM 571 C CA . THR A 1 74 ? 3.976 -11.560 11.101 1.00 98.00 74 THR A CA 1
ATOM 572 C C . THR A 1 74 ? 5.141 -12.503 11.392 1.00 98.00 74 THR A C 1
ATOM 574 O O . THR A 1 74 ? 5.043 -13.693 11.094 1.00 98.00 74 THR A O 1
ATOM 577 N N . GLY A 1 75 ? 6.249 -11.994 11.942 1.00 98.19 75 GLY A N 1
ATOM 578 C CA . GLY A 1 75 ? 7.515 -12.722 12.053 1.00 98.19 75 GLY A CA 1
ATOM 579 C C . GLY A 1 75 ? 8.177 -13.011 10.699 1.00 98.19 75 GLY A C 1
ATOM 580 O O . GLY A 1 75 ? 9.124 -13.794 10.638 1.00 98.19 75 GLY A O 1
ATOM 581 N N . GLN A 1 76 ? 7.677 -12.420 9.610 1.00 98.19 76 GLN A N 1
ATOM 582 C CA . GLN A 1 76 ? 8.144 -12.638 8.243 1.00 98.19 76 GLN A CA 1
ATOM 583 C C . GLN A 1 76 ? 8.898 -11.412 7.738 1.00 98.19 76 GLN A C 1
ATOM 585 O O . GLN A 1 76 ? 8.580 -10.284 8.097 1.00 98.19 76 GLN A O 1
ATOM 590 N N . LYS A 1 77 ? 9.878 -11.617 6.856 1.00 97.75 77 LYS A N 1
ATOM 591 C CA . LYS A 1 77 ? 10.527 -10.513 6.140 1.00 97.75 77 LYS A CA 1
ATOM 592 C C . LYS A 1 77 ? 9.775 -10.195 4.861 1.00 97.75 77 LYS A C 1
ATOM 594 O O . LYS A 1 77 ? 9.417 -11.104 4.107 1.00 97.75 77 LYS A O 1
ATOM 599 N N . LEU A 1 78 ? 9.556 -8.908 4.602 1.00 96.50 78 LEU A N 1
ATOM 600 C CA . LEU A 1 78 ? 8.980 -8.483 3.336 1.00 96.50 78 LEU A CA 1
ATOM 601 C C . LEU A 1 78 ? 9.941 -8.857 2.199 1.00 96.50 78 LEU A C 1
ATOM 603 O O . LEU A 1 78 ? 11.146 -8.613 2.298 1.00 96.50 78 LEU A O 1
ATOM 607 N N . PRO A 1 79 ? 9.444 -9.463 1.109 1.00 96.00 79 PRO A N 1
ATOM 608 C CA . PRO A 1 79 ? 10.308 -9.843 0.006 1.00 96.00 79 PRO A CA 1
ATOM 609 C C . PRO A 1 79 ? 10.852 -8.594 -0.694 1.00 96.00 79 PRO A C 1
ATOM 611 O O . PRO A 1 79 ? 10.154 -7.589 -0.853 1.00 96.00 79 PRO A O 1
ATOM 614 N N . SER A 1 80 ? 12.086 -8.690 -1.187 1.00 96.44 80 SER A N 1
ATOM 615 C CA . SER A 1 80 ? 12.614 -7.689 -2.112 1.00 96.44 80 SER A CA 1
ATOM 616 C C . SER A 1 80 ? 11.788 -7.712 -3.399 1.00 96.44 80 SER A C 1
ATOM 618 O O . SER A 1 80 ? 11.682 -8.743 -4.066 1.00 96.44 80 SER A O 1
ATOM 620 N N . THR A 1 81 ? 11.167 -6.581 -3.722 1.00 98.12 81 THR A N 1
ATOM 621 C CA . THR A 1 81 ? 10.323 -6.409 -4.904 1.00 98.12 81 THR A CA 1
ATOM 622 C C . THR A 1 81 ? 10.504 -5.013 -5.485 1.00 98.12 81 THR A C 1
ATOM 624 O O . THR A 1 81 ? 10.961 -4.096 -4.789 1.00 98.12 81 THR A O 1
ATOM 627 N N . TYR A 1 82 ? 10.140 -4.834 -6.755 1.00 98.25 82 TYR A N 1
ATOM 628 C CA . TYR A 1 82 ? 10.118 -3.514 -7.379 1.00 98.25 82 TYR A CA 1
ATOM 629 C C . TYR A 1 82 ? 9.319 -2.533 -6.516 1.00 98.25 82 TYR A C 1
ATOM 631 O O . TYR A 1 82 ? 8.155 -2.776 -6.184 1.00 98.25 82 TYR A O 1
ATOM 639 N N . THR A 1 83 ? 9.964 -1.443 -6.118 1.00 98.12 83 THR A N 1
ATOM 640 C CA . THR A 1 83 ? 9.408 -0.481 -5.169 1.00 98.12 83 THR A CA 1
ATOM 641 C C . THR A 1 83 ? 9.691 0.923 -5.656 1.00 98.12 83 THR A C 1
ATOM 643 O O . THR A 1 83 ? 10.803 1.213 -6.086 1.00 98.12 83 THR A O 1
ATOM 646 N N . VAL A 1 84 ? 8.688 1.793 -5.560 1.00 97.94 84 VAL A N 1
ATOM 647 C CA . VAL A 1 84 ? 8.800 3.210 -5.912 1.00 97.94 84 VAL A CA 1
ATOM 648 C C . VAL A 1 84 ? 8.566 4.050 -4.664 1.00 97.94 84 VAL A C 1
ATOM 650 O O . VAL A 1 84 ? 7.465 4.040 -4.121 1.00 97.94 84 VAL A O 1
ATOM 653 N N . GLN A 1 85 ? 9.575 4.784 -4.208 1.00 97.50 85 GLN A N 1
ATOM 654 C CA . GLN A 1 85 ? 9.436 5.783 -3.152 1.00 97.50 85 GLN A CA 1
ATOM 655 C C . GLN A 1 85 ? 8.693 6.999 -3.695 1.00 97.50 85 GLN A C 1
ATOM 657 O O . GLN A 1 85 ? 9.080 7.580 -4.709 1.00 97.50 85 GLN A O 1
ATOM 662 N N . SER A 1 86 ? 7.609 7.379 -3.023 1.00 94.19 86 SER A N 1
ATOM 663 C CA . SER A 1 86 ? 6.760 8.484 -3.466 1.00 94.19 86 SER A CA 1
ATOM 664 C C . SER A 1 86 ? 7.208 9.842 -2.938 1.00 94.19 86 SER A C 1
ATOM 666 O O . SER A 1 86 ? 6.809 10.861 -3.503 1.00 94.19 86 SER A O 1
ATOM 668 N N . ARG A 1 87 ? 8.000 9.855 -1.860 1.00 95.38 87 ARG A N 1
ATOM 669 C CA . ARG A 1 87 ? 8.594 11.038 -1.221 1.00 95.38 87 ARG A CA 1
ATOM 670 C C . ARG A 1 87 ? 9.988 10.697 -0.681 1.00 95.38 87 ARG A C 1
ATOM 672 O O . ARG A 1 87 ? 10.131 10.471 0.520 1.00 95.38 87 ARG A O 1
ATOM 679 N N . PRO A 1 88 ? 10.992 10.539 -1.555 1.00 94.75 88 PRO A N 1
ATOM 680 C CA . PRO A 1 88 ? 12.312 10.063 -1.149 1.00 94.75 88 PRO A CA 1
ATOM 681 C C . PRO A 1 88 ? 13.015 10.986 -0.146 1.00 94.75 88 PRO A C 1
ATOM 683 O O . PRO A 1 88 ? 13.844 10.497 0.614 1.00 94.75 88 PRO A O 1
ATOM 686 N N . GLU A 1 89 ? 12.678 12.279 -0.118 1.00 96.00 89 GLU A N 1
ATOM 687 C CA . GLU A 1 89 ? 13.311 13.255 0.772 1.00 96.00 89 GLU A CA 1
ATOM 688 C C . GLU A 1 89 ? 12.415 13.578 1.971 1.00 96.00 89 GLU A C 1
ATOM 690 O O . GLU A 1 89 ? 12.828 13.413 3.117 1.00 96.00 89 GLU A O 1
ATOM 695 N N . SER A 1 90 ? 11.170 14.005 1.728 1.00 96.94 90 SER A N 1
ATOM 696 C CA . SER A 1 90 ? 10.319 14.543 2.802 1.00 96.94 90 SER A CA 1
ATOM 697 C C . SER A 1 90 ? 9.624 13.483 3.658 1.00 96.94 90 SER A C 1
ATOM 699 O O . SER A 1 90 ? 9.221 13.776 4.783 1.00 96.94 90 SER A O 1
ATOM 701 N N . ALA A 1 91 ? 9.442 12.266 3.139 1.00 96.56 91 ALA A N 1
ATOM 702 C CA . ALA A 1 91 ? 8.835 11.158 3.875 1.00 96.56 91 ALA A CA 1
ATOM 703 C C . ALA A 1 91 ? 9.312 9.803 3.314 1.00 96.56 91 ALA A C 1
ATOM 705 O O . ALA A 1 91 ? 8.528 9.104 2.659 1.00 96.56 91 ALA A O 1
ATOM 706 N N . PRO A 1 92 ? 10.579 9.406 3.561 1.00 95.31 92 PRO A N 1
ATOM 707 C CA . PRO A 1 92 ? 11.230 8.272 2.886 1.00 95.31 92 PRO A CA 1
ATOM 708 C C . PRO A 1 92 ? 10.547 6.911 3.095 1.00 95.31 92 PRO A C 1
ATOM 710 O O . PRO A 1 92 ? 10.783 5.954 2.343 1.00 95.31 92 PRO A O 1
ATOM 713 N N . TRP A 1 93 ? 9.696 6.792 4.117 1.00 96.31 93 TRP A N 1
ATOM 714 C CA . TRP A 1 93 ? 8.855 5.618 4.351 1.00 96.31 93 TRP A CA 1
ATOM 715 C C . TRP A 1 93 ? 7.761 5.454 3.292 1.00 96.31 93 TRP A C 1
ATOM 717 O O . TRP A 1 93 ? 7.414 4.316 2.976 1.00 96.31 93 TRP A O 1
ATOM 727 N N . LYS A 1 94 ? 7.260 6.545 2.693 1.00 97.62 94 LYS A N 1
ATOM 728 C CA . LYS A 1 94 ? 6.165 6.476 1.724 1.00 97.62 94 LYS A CA 1
ATOM 729 C C . LYS A 1 94 ? 6.606 5.841 0.415 1.00 97.62 94 LYS A C 1
ATOM 731 O O . LYS A 1 94 ? 7.490 6.353 -0.279 1.00 97.62 94 LYS A O 1
ATOM 736 N N . ARG A 1 95 ? 5.978 4.721 0.060 1.00 97.38 95 ARG A N 1
ATOM 737 C CA . ARG A 1 95 ? 6.384 3.923 -1.101 1.00 97.38 95 ARG A CA 1
ATOM 738 C C . ARG A 1 95 ? 5.281 3.008 -1.609 1.00 97.38 95 ARG A C 1
ATOM 740 O O . ARG A 1 95 ? 4.493 2.478 -0.836 1.00 97.38 95 ARG A O 1
ATOM 747 N N . HIS A 1 96 ? 5.308 2.755 -2.910 1.00 98.00 96 HIS A N 1
ATOM 748 C CA . HIS A 1 96 ? 4.499 1.750 -3.583 1.00 98.00 96 HIS A CA 1
ATOM 749 C C . HIS A 1 96 ? 5.335 0.478 -3.743 1.00 98.00 96 HIS A C 1
ATOM 751 O O . HIS A 1 96 ? 6.288 0.467 -4.526 1.00 98.00 96 HIS A O 1
ATOM 757 N N . MET A 1 97 ? 4.992 -0.595 -3.037 1.00 98.19 97 MET A N 1
ATOM 758 C CA . MET A 1 97 ? 5.587 -1.914 -3.264 1.00 98.19 97 MET A CA 1
ATOM 759 C C . MET A 1 97 ? 4.739 -2.683 -4.271 1.00 98.19 97 MET A C 1
ATOM 761 O O . MET A 1 97 ? 3.537 -2.866 -4.071 1.00 98.19 97 MET A O 1
ATOM 765 N N . TYR A 1 98 ? 5.354 -3.125 -5.364 1.00 98.38 98 TYR A N 1
ATOM 766 C CA . TYR A 1 98 ? 4.662 -3.811 -6.446 1.00 98.38 98 TYR A CA 1
ATOM 767 C C . TYR A 1 98 ? 4.707 -5.313 -6.211 1.00 98.38 98 TYR A C 1
ATOM 769 O O . TYR A 1 98 ? 5.758 -5.868 -5.908 1.00 98.38 98 TYR A O 1
ATOM 777 N N . PHE A 1 99 ? 3.593 -5.993 -6.448 1.00 98.50 99 PHE A N 1
ATOM 778 C CA . PHE A 1 99 ? 3.512 -7.444 -6.381 1.00 98.50 99 PHE A CA 1
ATOM 779 C C . PHE A 1 99 ? 2.755 -8.024 -7.568 1.00 98.50 99 PHE A C 1
ATOM 781 O O . PHE A 1 99 ? 1.860 -7.391 -8.127 1.00 98.50 99 PHE A O 1
ATOM 788 N N . ARG A 1 100 ? 3.082 -9.264 -7.934 1.00 98.38 100 ARG A N 1
ATOM 789 C CA . ARG A 1 100 ? 2.259 -10.086 -8.823 1.00 98.38 100 ARG A CA 1
ATOM 790 C C . ARG A 1 100 ? 1.216 -10.826 -8.003 1.00 98.38 100 ARG A C 1
ATOM 792 O O . ARG A 1 100 ? 1.558 -11.526 -7.054 1.00 98.38 100 ARG A O 1
ATOM 799 N N . GLN A 1 101 ? -0.041 -10.714 -8.407 1.00 98.38 101 GLN A N 1
ATOM 800 C CA . GLN A 1 101 ? -1.137 -11.445 -7.784 1.00 98.38 101 GLN A CA 1
ATOM 801 C C . GLN A 1 101 ? -0.989 -12.951 -8.026 1.00 98.38 101 GLN A C 1
ATOM 803 O O . GLN A 1 101 ? -0.782 -13.398 -9.158 1.00 98.38 101 GLN A O 1
ATOM 808 N N . THR A 1 102 ? -1.122 -13.727 -6.957 1.00 98.75 102 THR A N 1
ATOM 809 C CA . THR A 1 102 ? -1.161 -15.190 -6.974 1.00 98.75 102 THR A CA 1
ATOM 810 C C . THR A 1 102 ? -2.609 -15.674 -7.069 1.00 98.75 102 THR A C 1
ATOM 812 O O . THR A 1 102 ? -3.556 -14.897 -6.917 1.00 98.75 102 THR A O 1
ATOM 815 N N . ALA A 1 103 ? -2.813 -16.973 -7.312 1.00 98.69 103 ALA A N 1
ATOM 816 C CA . ALA A 1 103 ? -4.149 -17.566 -7.228 1.00 98.69 103 ALA A CA 1
ATOM 817 C C . ALA A 1 103 ? -4.781 -17.328 -5.844 1.00 98.69 103 ALA A C 1
ATOM 819 O O . ALA A 1 103 ? -5.953 -16.962 -5.764 1.00 98.69 103 ALA A O 1
ATOM 820 N N . TYR A 1 104 ? -3.977 -17.440 -4.781 1.00 98.75 104 TYR A N 1
ATOM 821 C CA . TYR A 1 104 ? -4.403 -17.187 -3.408 1.00 98.75 104 TYR A CA 1
ATOM 822 C C . TYR A 1 104 ? -4.862 -15.740 -3.209 1.00 98.75 104 TYR A C 1
ATOM 824 O O . TYR A 1 104 ? -5.988 -15.502 -2.776 1.00 98.75 104 TYR A O 1
ATOM 832 N N . SER A 1 105 ? -4.054 -14.753 -3.615 1.00 98.44 105 SER A N 1
ATOM 833 C CA . SER A 1 105 ? -4.433 -13.346 -3.449 1.00 98.44 105 SER A CA 1
ATOM 834 C C . SER A 1 105 ? -5.698 -12.990 -4.225 1.00 98.44 105 SER A C 1
ATOM 836 O O . SER A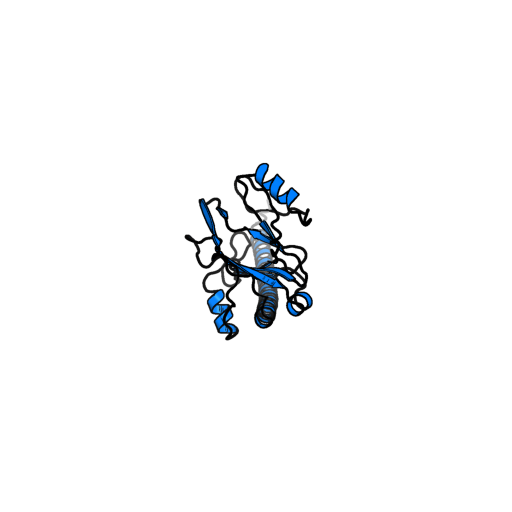 1 105 ? -6.539 -12.254 -3.722 1.00 98.44 105 SER A O 1
ATOM 838 N N . VAL A 1 106 ? -5.864 -13.527 -5.441 1.00 98.19 106 VAL A N 1
ATOM 839 C CA . VAL A 1 106 ? -7.083 -13.306 -6.231 1.00 98.19 106 VAL A CA 1
ATOM 840 C C . VAL A 1 106 ? -8.292 -13.947 -5.562 1.00 98.19 106 VAL A C 1
ATOM 842 O O . VAL A 1 106 ? -9.351 -13.330 -5.520 1.00 98.19 106 VAL A O 1
ATOM 845 N N . GLN A 1 107 ? -8.160 -15.156 -5.019 1.00 98.31 107 GLN A N 1
ATOM 846 C CA . GLN A 1 107 ? -9.247 -15.812 -4.292 1.00 98.31 107 GLN A CA 1
ATOM 847 C C . GLN A 1 107 ? -9.681 -15.005 -3.060 1.00 98.31 107 GLN A C 1
ATOM 849 O O . GLN A 1 107 ? -10.871 -14.941 -2.757 1.00 98.31 107 GLN A O 1
ATOM 854 N N . LYS A 1 108 ? -8.722 -14.408 -2.349 1.00 98.31 108 LYS A N 1
ATOM 855 C CA . LYS A 1 108 ? -8.928 -13.772 -1.045 1.00 98.31 108 LYS A CA 1
ATOM 856 C C . LYS A 1 108 ? -9.344 -12.304 -1.119 1.00 98.31 108 LYS A C 1
ATOM 858 O O . LYS A 1 108 ? -10.168 -11.870 -0.315 1.00 98.31 108 LYS A O 1
ATOM 863 N N . PHE A 1 109 ? -8.796 -11.542 -2.061 1.00 97.00 109 PHE A N 1
ATOM 864 C CA . PHE A 1 109 ? -9.162 -10.143 -2.248 1.00 97.00 109 PHE A CA 1
ATOM 865 C C . PHE A 1 109 ? -10.370 -9.987 -3.175 1.00 97.00 109 PHE A C 1
ATOM 867 O O . PHE A 1 109 ? -10.430 -10.546 -4.274 1.00 97.00 109 PHE A O 1
ATOM 874 N N . ASP A 1 110 ? -11.319 -9.168 -2.729 1.00 92.62 110 ASP A N 1
ATOM 875 C CA . ASP A 1 110 ? -12.559 -8.828 -3.427 1.00 92.62 110 ASP A CA 1
ATOM 876 C C . ASP A 1 110 ? -12.594 -7.362 -3.897 1.00 92.62 110 ASP A C 1
ATOM 878 O O . ASP A 1 110 ? -13.197 -7.048 -4.925 1.00 92.62 110 ASP A O 1
ATOM 882 N N . LYS A 1 111 ? -11.933 -6.459 -3.168 1.00 94.50 111 LYS A N 1
ATOM 883 C CA . LYS A 1 111 ? -11.874 -5.019 -3.450 1.00 94.50 111 LYS A CA 1
ATOM 884 C C . LYS A 1 111 ? -10.599 -4.388 -2.907 1.00 94.50 111 LYS A C 1
ATOM 886 O O . LYS A 1 111 ? -9.905 -4.992 -2.094 1.00 94.50 111 LYS A O 1
ATOM 891 N N . GLU A 1 112 ? -10.343 -3.152 -3.327 1.00 95.12 112 GLU A N 1
ATOM 892 C CA . GLU A 1 112 ? -9.274 -2.333 -2.752 1.00 95.12 112 GLU A CA 1
ATOM 893 C C . GLU A 1 112 ? -9.484 -2.159 -1.243 1.00 95.12 112 GLU A C 1
ATOM 895 O O . GLU A 1 112 ? -10.619 -2.045 -0.762 1.00 95.12 112 GLU A O 1
ATOM 900 N N . ILE A 1 113 ? -8.386 -2.150 -0.494 1.00 97.31 113 ILE A N 1
ATOM 901 C CA . ILE A 1 113 ? -8.404 -2.039 0.965 1.00 97.31 113 ILE A CA 1
ATOM 902 C C . ILE A 1 113 ? -7.695 -0.748 1.341 1.00 97.31 113 ILE A C 1
ATOM 904 O O . ILE A 1 113 ? -6.566 -0.534 0.923 1.00 97.31 113 ILE A O 1
ATOM 908 N N . HIS A 1 114 ? -8.364 0.078 2.137 1.00 96.75 114 HIS A N 1
ATOM 909 C CA . HIS A 1 114 ? -7.818 1.302 2.705 1.00 96.75 114 HIS A CA 1
ATOM 910 C C . HIS A 1 114 ? -7.832 1.187 4.221 1.00 96.75 114 HIS A C 1
ATOM 912 O O . HIS A 1 114 ? -8.890 0.898 4.792 1.00 96.75 114 HIS A O 1
ATOM 918 N N . ILE A 1 115 ? -6.682 1.411 4.852 1.00 97.94 115 ILE A N 1
ATOM 919 C CA . ILE A 1 115 ? -6.537 1.416 6.305 1.00 97.94 115 ILE A CA 1
ATOM 920 C C . ILE A 1 115 ? -6.047 2.793 6.738 1.00 97.94 115 ILE A C 1
ATOM 922 O O . ILE A 1 115 ? -5.019 3.274 6.259 1.00 97.94 115 ILE A O 1
ATOM 926 N N . ALA A 1 116 ? -6.769 3.404 7.675 1.00 97.25 116 ALA A N 1
ATOM 927 C CA . ALA A 1 116 ? -6.418 4.692 8.260 1.00 97.25 116 ALA A CA 1
ATOM 928 C C . ALA A 1 116 ? -6.091 4.564 9.752 1.00 97.25 116 ALA A C 1
ATOM 930 O O . ALA A 1 116 ? -6.571 3.659 10.436 1.00 97.25 116 ALA A O 1
ATOM 931 N N . ASP A 1 117 ? -5.294 5.500 10.249 1.00 96.44 117 ASP A N 1
ATOM 932 C CA . ASP A 1 117 ? -4.893 5.620 11.641 1.00 96.44 117 ASP A CA 1
ATOM 933 C C . ASP A 1 117 ? -6.006 6.298 12.448 1.00 96.44 117 ASP A C 1
ATOM 935 O O . ASP A 1 117 ? -6.077 7.523 12.553 1.00 96.44 117 ASP A O 1
ATOM 939 N N . LEU A 1 118 ? -6.897 5.481 13.012 1.00 95.38 118 LEU A N 1
ATOM 940 C CA . LEU A 1 118 ? -8.010 5.950 13.842 1.00 95.38 118 LEU A CA 1
ATOM 941 C C . LEU A 1 118 ? -7.564 6.483 15.213 1.00 95.38 118 LEU A C 1
ATOM 943 O O . LEU A 1 118 ? -8.385 7.054 15.928 1.00 95.38 118 LEU A O 1
ATOM 947 N N . SER A 1 119 ? -6.296 6.288 15.595 1.00 92.81 119 SER A N 1
ATOM 948 C CA . SER A 1 119 ? -5.750 6.827 16.847 1.00 92.81 119 SER A CA 1
ATOM 949 C C . SER A 1 119 ? -5.404 8.313 16.740 1.00 92.81 119 SER A C 1
ATOM 951 O O . SER A 1 119 ? -5.322 9.010 17.751 1.00 92.81 119 SER A O 1
ATOM 953 N N . LYS A 1 120 ? -5.230 8.813 15.512 1.00 93.50 120 LYS A N 1
ATOM 954 C CA . LYS A 1 120 ? -4.967 10.222 15.224 1.00 93.50 120 LYS A CA 1
ATOM 955 C C . LYS A 1 120 ? -6.270 10.980 14.975 1.00 93.50 120 LYS A C 1
ATOM 957 O O . LYS A 1 120 ? -7.250 10.388 14.522 1.00 93.50 120 LYS A O 1
ATOM 962 N N . PRO A 1 121 ? -6.311 12.295 15.250 1.00 90.06 121 PRO A N 1
ATOM 963 C CA . PRO A 1 121 ? -7.481 13.094 14.927 1.00 90.06 121 PRO A CA 1
ATOM 964 C C . PRO A 1 121 ? -7.732 13.090 13.418 1.00 90.06 121 PRO A C 1
ATOM 966 O O . PRO A 1 121 ? -6.802 13.128 12.611 1.00 90.06 121 PRO A O 1
ATOM 969 N N . ALA A 1 122 ? -9.009 13.074 13.044 1.00 91.06 122 ALA A N 1
ATOM 970 C CA . ALA A 1 122 ? -9.397 13.301 11.665 1.00 91.06 122 ALA A CA 1
ATOM 971 C C . ALA A 1 122 ? -9.176 14.776 11.308 1.00 91.06 122 ALA A C 1
ATOM 973 O O . ALA A 1 122 ? -9.709 15.668 11.967 1.00 91.06 122 ALA A O 1
ATOM 974 N N . GLU A 1 123 ? -8.451 15.029 10.226 1.00 90.56 123 GLU A N 1
ATOM 975 C CA . GLU A 1 123 ? -8.272 16.362 9.663 1.00 90.56 123 GLU A CA 1
ATOM 976 C C . GLU A 1 123 ? -9.241 16.523 8.488 1.00 90.56 123 GLU A C 1
ATOM 978 O O . GLU A 1 123 ? -9.316 15.668 7.603 1.00 90.56 123 GLU A O 1
ATOM 983 N N . HIS A 1 124 ? -10.063 17.576 8.506 1.00 87.81 124 HIS A N 1
ATOM 984 C CA . HIS A 1 124 ? -11.121 17.793 7.507 1.00 87.81 124 HIS A CA 1
ATOM 985 C C . HIS A 1 124 ? -12.022 16.559 7.275 1.00 87.81 124 HIS A C 1
ATOM 987 O O . HIS A 1 124 ? -12.429 16.258 6.151 1.00 87.81 124 HIS A O 1
ATOM 993 N N . GLY A 1 125 ? -12.320 15.823 8.353 1.00 84.94 125 GLY A N 1
ATOM 994 C CA . GLY A 1 125 ? -13.160 14.623 8.317 1.00 84.94 125 GLY A CA 1
ATOM 995 C C . GLY A 1 125 ? -12.471 13.370 7.767 1.00 84.94 125 GLY A C 1
ATOM 996 O O . GLY A 1 125 ? -13.158 12.391 7.474 1.00 84.94 125 GLY A O 1
ATOM 997 N N . LYS A 1 126 ? -11.140 13.371 7.616 1.00 88.75 126 LYS A N 1
ATOM 998 C CA . LYS A 1 126 ? -10.366 12.218 7.140 1.00 88.75 126 LYS A CA 1
ATOM 999 C C . LYS A 1 126 ? -9.255 11.853 8.116 1.00 88.75 126 LYS A C 1
ATOM 1001 O O . LYS A 1 126 ? -8.470 12.700 8.525 1.00 88.75 126 LYS A O 1
ATOM 1006 N N . TYR A 1 127 ?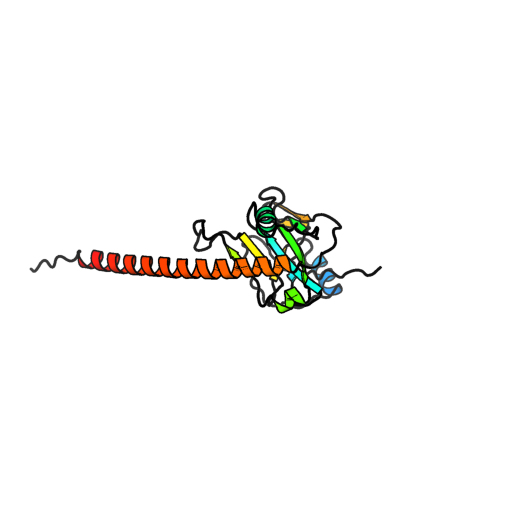 -9.185 10.574 8.462 1.00 94.44 127 TYR A N 1
ATOM 1007 C CA . TYR A 1 127 ? -8.074 10.027 9.234 1.00 94.44 127 TYR A CA 1
ATOM 1008 C C . TYR A 1 127 ? -6.831 9.877 8.343 1.00 94.44 127 TYR A C 1
ATOM 1010 O O . TYR A 1 127 ? -6.983 9.566 7.156 1.00 94.44 127 TYR A O 1
ATOM 1018 N N . PRO A 1 128 ? -5.614 10.070 8.881 1.00 95.25 128 PRO A N 1
ATOM 1019 C CA . PRO A 1 128 ? -4.382 9.811 8.141 1.00 95.25 128 PRO A CA 1
ATOM 1020 C C . PRO A 1 128 ? -4.309 8.357 7.656 1.00 95.25 128 PRO A C 1
ATOM 1022 O O . PRO A 1 128 ? -4.584 7.440 8.423 1.00 95.25 128 PRO A O 1
ATOM 1025 N N . SER A 1 129 ? -3.921 8.124 6.402 1.00 96.06 129 SER A N 1
ATOM 1026 C CA . SER A 1 129 ? -3.728 6.770 5.865 1.00 96.06 129 SER A CA 1
ATOM 1027 C C . SER A 1 129 ? -2.550 6.058 6.542 1.00 96.06 129 SER A C 1
ATOM 1029 O O . SER A 1 129 ? -1.485 6.651 6.715 1.00 96.06 129 SER A O 1
ATOM 1031 N N . LEU A 1 130 ? -2.709 4.770 6.854 1.00 97.88 130 LEU A N 1
ATOM 1032 C CA . LEU A 1 130 ? -1.595 3.879 7.187 1.00 97.88 130 LEU A CA 1
ATOM 1033 C C . LEU A 1 130 ? -1.042 3.232 5.918 1.00 97.88 130 LEU A C 1
ATOM 1035 O O . LEU A 1 130 ? 0.147 3.362 5.617 1.00 97.88 130 LEU A O 1
ATOM 1039 N N . PHE A 1 131 ? -1.919 2.554 5.175 1.00 98.38 131 PHE A N 1
ATOM 1040 C CA . PHE A 1 131 ? -1.601 1.955 3.887 1.00 98.38 131 PHE A CA 1
ATOM 1041 C C . PHE A 1 131 ? -2.864 1.671 3.064 1.00 98.38 131 PHE A C 1
ATOM 1043 O O . PHE A 1 131 ? -3.970 1.562 3.604 1.00 98.38 131 PHE A O 1
ATOM 1050 N N . ASP A 1 132 ? -2.672 1.464 1.763 1.00 98.06 132 ASP A N 1
ATOM 1051 C CA . ASP A 1 132 ? -3.671 0.900 0.862 1.00 98.06 132 ASP A CA 1
ATOM 1052 C C . ASP A 1 132 ? -3.167 -0.393 0.205 1.00 98.06 132 ASP A C 1
ATOM 1054 O O . ASP A 1 132 ? -2.012 -0.494 -0.205 1.00 98.06 132 ASP A O 1
ATOM 1058 N N . MET A 1 133 ? -4.065 -1.360 0.019 1.00 98.12 133 MET A N 1
ATOM 1059 C CA . MET A 1 133 ? -3.888 -2.449 -0.939 1.00 98.12 133 MET A CA 1
ATOM 1060 C C . MET A 1 133 ? -4.659 -2.095 -2.211 1.00 98.12 133 MET A C 1
ATOM 1062 O O . MET A 1 133 ? -5.894 -2.099 -2.206 1.00 98.12 133 MET A O 1
ATOM 1066 N N . LYS A 1 134 ? -3.924 -1.763 -3.278 1.00 97.19 134 LYS A N 1
ATOM 1067 C CA . LYS A 1 134 ? -4.450 -1.291 -4.568 1.00 97.19 134 LYS A CA 1
ATOM 1068 C C . LYS A 1 134 ? -4.274 -2.329 -5.685 1.00 97.19 134 LYS A C 1
ATOM 1070 O O . LYS A 1 134 ? -3.339 -3.128 -5.669 1.00 97.19 134 LYS A O 1
ATOM 1075 N N . GLY A 1 135 ? -5.113 -2.270 -6.719 1.00 94.38 135 GLY A N 1
ATOM 1076 C CA . GLY A 1 135 ? -5.053 -3.157 -7.883 1.00 94.38 135 GLY A CA 1
ATOM 1077 C C . GLY A 1 135 ? -5.632 -4.552 -7.640 1.00 94.38 135 GLY A C 1
ATOM 1078 O O . GLY A 1 135 ? -5.567 -5.392 -8.537 1.00 94.38 135 GLY A O 1
ATOM 1079 N N . VAL A 1 136 ? -6.211 -4.801 -6.463 1.00 95.31 136 VAL A N 1
ATOM 1080 C CA . VAL A 1 136 ? -6.799 -6.095 -6.081 1.00 95.31 136 VAL A CA 1
ATOM 1081 C C . VAL A 1 136 ? -8.320 -6.124 -6.247 1.00 95.31 136 VAL A C 1
ATOM 1083 O O . VAL A 1 136 ? -8.930 -7.175 -6.073 1.00 95.31 136 VAL A O 1
ATOM 1086 N N . GLY A 1 137 ? -8.935 -4.994 -6.616 1.00 90.25 137 GLY A N 1
ATOM 1087 C CA . GLY A 1 137 ? -10.366 -4.859 -6.884 1.00 90.25 137 GLY A CA 1
ATOM 1088 C C . GLY A 1 137 ? -10.689 -4.478 -8.332 1.00 90.25 137 GLY A C 1
ATOM 1089 O O . GLY A 1 137 ? -10.077 -4.960 -9.289 1.00 90.25 137 GLY A O 1
ATOM 1090 N N . ALA A 1 138 ? -11.676 -3.589 -8.486 1.00 83.38 138 ALA A N 1
ATOM 1091 C CA . ALA A 1 138 ? -12.182 -3.119 -9.780 1.00 83.38 138 ALA A CA 1
ATOM 1092 C C . ALA A 1 138 ? -11.228 -2.162 -10.527 1.00 83.38 138 ALA A C 1
ATOM 1094 O O . ALA A 1 138 ? -11.496 -1.790 -11.670 1.00 83.38 138 ALA A O 1
ATOM 1095 N N . GLY A 1 139 ? -10.115 -1.770 -9.903 1.00 75.25 139 GLY A N 1
ATOM 1096 C CA . GLY A 1 139 ? -9.123 -0.883 -10.491 1.00 75.25 139 GLY A CA 1
ATOM 1097 C C . GLY A 1 139 ? -8.573 0.086 -9.454 1.00 75.25 139 GLY A C 1
ATOM 1098 O O . GLY A 1 139 ? -9.309 0.895 -8.895 1.00 75.25 139 GLY A O 1
ATOM 1099 N N . GLY A 1 140 ? -7.262 0.028 -9.250 1.00 85.50 140 GLY A N 1
ATOM 1100 C CA . GLY A 1 140 ? -6.499 0.977 -8.449 1.00 85.50 140 GLY A CA 1
ATOM 1101 C C . GLY A 1 140 ? -5.275 1.425 -9.233 1.00 85.50 140 GLY A C 1
ATOM 1102 O O . GLY A 1 140 ? -4.849 0.740 -10.164 1.00 85.50 140 GLY A O 1
ATOM 1103 N N . PHE A 1 141 ? -4.703 2.572 -8.886 1.00 91.25 141 PHE A N 1
ATOM 1104 C CA . PHE A 1 141 ? -3.467 3.023 -9.510 1.00 91.25 141 PHE A CA 1
ATOM 1105 C C . PHE A 1 141 ? -2.500 3.604 -8.493 1.00 91.25 141 PHE A C 1
ATOM 1107 O O . PHE A 1 141 ? -2.905 4.084 -7.435 1.00 91.25 141 PHE A O 1
ATOM 1114 N N . VAL A 1 142 ? -1.228 3.572 -8.863 1.00 94.88 142 VAL A N 1
ATOM 1115 C CA . VAL A 1 142 ? -0.131 4.240 -8.170 1.00 94.88 142 VAL A CA 1
ATOM 1116 C C . VAL A 1 142 ? 0.645 5.096 -9.165 1.00 94.88 142 VAL A C 1
ATOM 1118 O O . VAL A 1 142 ? 0.620 4.836 -10.369 1.00 94.88 142 VAL A O 1
ATOM 1121 N N . VAL A 1 143 ? 1.314 6.142 -8.688 1.00 95.25 143 VAL A N 1
ATOM 1122 C CA . VAL A 1 143 ? 2.164 6.985 -9.543 1.00 95.25 143 VAL A CA 1
ATOM 1123 C C . VAL A 1 143 ? 3.486 6.260 -9.830 1.00 95.25 143 VAL A C 1
ATOM 1125 O O . VAL A 1 143 ? 4.080 5.652 -8.935 1.00 95.25 143 VAL A O 1
ATOM 1128 N N . ALA A 1 144 ? 3.911 6.285 -11.093 1.00 92.75 144 ALA A N 1
ATOM 1129 C CA . ALA A 1 144 ? 5.105 5.602 -11.580 1.00 92.75 144 ALA A CA 1
ATOM 1130 C C . ALA A 1 144 ? 6.390 6.373 -11.244 1.00 92.75 144 ALA A C 1
ATOM 1132 O O . ALA A 1 144 ? 6.372 7.604 -11.141 1.00 92.75 144 ALA A O 1
ATOM 1133 N N . ALA A 1 145 ? 7.509 5.648 -11.165 1.00 95.00 145 ALA A N 1
ATOM 1134 C CA . ALA A 1 145 ? 8.840 6.238 -11.064 1.00 95.00 145 ALA A CA 1
ATOM 1135 C C . ALA A 1 145 ? 9.116 7.240 -12.200 1.00 95.00 145 ALA A C 1
ATOM 1137 O O . ALA A 1 145 ? 8.581 7.112 -13.304 1.00 95.00 145 ALA A O 1
ATOM 1138 N N . GLY A 1 146 ? 9.918 8.264 -11.909 1.00 94.12 146 GLY A N 1
ATOM 1139 C CA . GLY A 1 146 ? 10.217 9.380 -12.812 1.00 94.12 146 GLY A CA 1
ATOM 1140 C C . GLY A 1 146 ? 9.135 10.465 -12.877 1.00 94.12 146 GLY A C 1
ATOM 1141 O O . GLY A 1 146 ? 9.383 11.534 -13.427 1.00 94.12 146 GLY A O 1
ATOM 1142 N N . SER A 1 147 ? 7.953 10.233 -12.296 1.00 94.31 147 SER A N 1
ATOM 1143 C CA . SER A 1 147 ? 6.946 11.287 -12.114 1.00 94.31 147 SER A CA 1
ATOM 1144 C C . SER A 1 147 ? 7.424 12.327 -11.094 1.00 94.31 147 SER A C 1
ATOM 1146 O O . SER A 1 147 ? 8.194 12.000 -10.194 1.00 94.31 147 SER A O 1
ATOM 1148 N N . VAL A 1 148 ? 6.930 13.562 -11.194 1.00 94.50 148 VAL A N 1
ATOM 1149 C CA . VAL A 1 148 ? 7.346 14.696 -10.351 1.00 94.50 148 VAL A CA 1
ATOM 1150 C C . VAL A 1 148 ? 6.169 15.204 -9.522 1.00 94.50 148 VAL A C 1
ATOM 1152 O O . VAL A 1 148 ? 5.077 15.438 -10.047 1.00 94.50 148 VAL A O 1
ATOM 1155 N N . ARG A 1 149 ? 6.364 15.361 -8.214 1.00 91.50 149 ARG A N 1
ATOM 1156 C CA . ARG A 1 149 ? 5.383 15.982 -7.320 1.00 91.50 149 ARG A CA 1
ATOM 1157 C C . ARG A 1 149 ? 5.320 17.490 -7.535 1.00 91.50 149 ARG A C 1
ATOM 1159 O O . ARG A 1 149 ? 6.246 18.121 -8.026 1.00 91.50 149 ARG A O 1
ATOM 1166 N N . ASP A 1 150 ? 4.244 18.078 -7.046 1.00 91.31 150 ASP A N 1
ATOM 1167 C CA . ASP A 1 150 ? 4.057 19.518 -6.867 1.00 91.31 150 ASP A CA 1
ATOM 1168 C C . ASP A 1 150 ? 5.201 20.157 -6.056 1.00 91.31 150 ASP A C 1
ATOM 1170 O O . ASP A 1 150 ? 5.566 21.302 -6.298 1.00 91.31 150 ASP A O 1
ATOM 1174 N N . THR A 1 151 ? 5.787 19.402 -5.121 1.00 92.31 151 THR A N 1
ATOM 1175 C CA . THR A 1 151 ? 6.940 19.821 -4.309 1.00 92.31 151 THR A CA 1
ATOM 1176 C C . THR A 1 151 ? 8.275 19.774 -5.059 1.00 92.31 151 THR A C 1
ATOM 1178 O O . THR A 1 151 ? 9.283 20.197 -4.510 1.00 92.31 151 THR A O 1
ATOM 1181 N N . GLY A 1 152 ? 8.309 19.240 -6.284 1.00 94.19 152 GLY A N 1
ATOM 1182 C CA . GLY A 1 152 ? 9.534 19.004 -7.054 1.00 94.19 152 GLY A CA 1
ATOM 1183 C C . GLY A 1 152 ? 10.194 17.645 -6.799 1.00 94.19 152 GLY A C 1
ATOM 1184 O O . GLY A 1 152 ? 10.991 17.207 -7.623 1.00 94.19 152 GLY A O 1
ATOM 1185 N N . GLU A 1 153 ? 9.827 16.936 -5.725 1.00 95.69 153 GLU A N 1
ATOM 1186 C CA . GLU A 1 153 ? 10.335 15.583 -5.462 1.00 95.69 153 GLU A CA 1
ATOM 1187 C C . GLU A 1 153 ? 9.945 14.607 -6.581 1.00 95.69 153 GLU A C 1
ATOM 1189 O O . GLU A 1 153 ? 8.804 14.595 -7.059 1.00 95.69 153 GLU A O 1
ATOM 1194 N N . ILE A 1 154 ? 10.888 13.751 -6.967 1.00 96.50 154 ILE A N 1
ATOM 1195 C CA . ILE A 1 154 ? 10.713 12.755 -8.026 1.00 96.50 154 ILE A CA 1
ATOM 1196 C C . ILE A 1 154 ? 10.405 11.398 -7.392 1.00 96.50 154 ILE A C 1
ATOM 1198 O O . ILE A 1 154 ? 11.017 11.010 -6.403 1.00 96.50 154 ILE A O 1
ATOM 1202 N N . TYR A 1 155 ? 9.467 10.651 -7.973 1.00 96.44 155 TYR A N 1
ATOM 1203 C CA . TYR A 1 155 ? 9.216 9.266 -7.577 1.00 96.44 155 TYR A CA 1
ATOM 1204 C C . TYR A 1 155 ? 10.414 8.402 -7.996 1.00 96.44 155 TYR A C 1
ATOM 1206 O O . TYR A 1 155 ? 10.666 8.253 -9.193 1.00 96.44 155 TYR A O 1
ATOM 1214 N N . LEU A 1 156 ? 11.143 7.831 -7.036 1.00 96.94 156 LEU A N 1
ATOM 1215 C CA . LEU A 1 156 ? 12.366 7.057 -7.292 1.00 96.94 156 LEU A CA 1
ATOM 1216 C C . LEU A 1 156 ? 12.111 5.566 -7.120 1.00 96.94 156 LEU A C 1
ATOM 1218 O O . LEU A 1 156 ? 11.469 5.163 -6.153 1.00 96.94 156 LEU A O 1
ATOM 1222 N N . ASP A 1 157 ? 12.610 4.744 -8.039 1.00 96.31 157 ASP A N 1
ATOM 1223 C CA . ASP A 1 157 ? 12.572 3.295 -7.876 1.00 96.31 157 ASP A CA 1
ATOM 1224 C C . ASP A 1 157 ? 13.858 2.732 -7.266 1.00 96.31 157 ASP A C 1
ATOM 1226 O O . ASP A 1 157 ? 14.884 3.401 -7.160 1.00 96.31 157 ASP A O 1
ATOM 1230 N N . ASN A 1 158 ? 13.790 1.473 -6.841 1.00 93.56 158 ASN A N 1
ATOM 1231 C CA . ASN A 1 158 ? 14.937 0.722 -6.337 1.00 93.56 158 ASN A CA 1
ATOM 1232 C C . ASN A 1 158 ? 15.740 0.030 -7.457 1.00 93.56 158 ASN A C 1
ATOM 1234 O O . ASN A 1 158 ? 16.426 -0.962 -7.203 1.00 93.56 158 ASN A O 1
ATOM 1238 N N . GLY A 1 159 ? 15.668 0.539 -8.692 1.00 87.88 159 GLY A N 1
ATOM 1239 C CA . GLY A 1 159 ? 16.387 -0.001 -9.841 1.00 87.88 159 GLY A CA 1
ATOM 1240 C C . GLY A 1 159 ? 15.790 -1.298 -10.399 1.00 87.88 159 GLY A C 1
ATOM 1241 O O . GLY A 1 159 ? 14.580 -1.512 -10.412 1.00 87.88 159 GLY A O 1
ATOM 1242 N N . ASN A 1 160 ? 16.654 -2.179 -10.914 1.00 85.75 160 ASN A N 1
ATOM 1243 C CA . ASN A 1 160 ? 16.257 -3.363 -11.687 1.00 85.75 160 ASN A CA 1
ATOM 1244 C C . ASN A 1 160 ? 15.873 -4.570 -10.805 1.00 85.75 160 ASN A C 1
ATOM 1246 O O . ASN A 1 160 ? 16.385 -5.677 -10.984 1.00 85.75 160 ASN A O 1
ATOM 1250 N N . VAL A 1 161 ? 14.991 -4.350 -9.829 1.00 93.31 161 VAL A N 1
ATOM 1251 C CA . VAL A 1 161 ? 14.445 -5.407 -8.966 1.00 93.31 161 VAL A CA 1
ATOM 1252 C C . VAL A 1 161 ? 13.186 -5.989 -9.622 1.00 93.31 161 VAL A C 1
ATOM 1254 O O . VAL A 1 161 ? 12.307 -5.231 -10.038 1.00 93.31 161 VAL A O 1
ATOM 1257 N N . PRO A 1 162 ? 13.049 -7.323 -9.746 1.00 93.88 162 PRO A N 1
ATOM 1258 C CA . PRO A 1 162 ? 11.846 -7.919 -10.314 1.00 93.88 162 PRO A CA 1
ATOM 1259 C C . PRO A 1 162 ? 10.628 -7.723 -9.401 1.00 93.88 162 PRO A C 1
ATOM 1261 O O . PRO A 1 162 ? 10.737 -7.639 -8.180 1.00 93.88 162 PRO A O 1
ATOM 1264 N N . VAL A 1 163 ? 9.435 -7.714 -9.999 1.00 97.25 163 VAL A N 1
ATOM 1265 C CA . VAL A 1 163 ? 8.177 -7.749 -9.241 1.00 97.25 163 VAL A CA 1
ATOM 1266 C C . VAL A 1 163 ? 7.970 -9.159 -8.681 1.00 97.25 163 VAL A C 1
ATOM 1268 O O . VAL A 1 163 ? 7.729 -10.098 -9.450 1.00 97.25 163 VAL A O 1
ATOM 1271 N N . ALA A 1 164 ? 8.044 -9.294 -7.360 1.00 98.19 164 ALA A N 1
ATOM 1272 C CA . ALA A 1 164 ? 7.834 -10.544 -6.640 1.00 98.19 164 ALA A CA 1
ATOM 1273 C C . ALA A 1 164 ? 6.346 -10.952 -6.620 1.00 98.19 164 ALA A C 1
ATOM 1275 O O . ALA A 1 164 ? 5.467 -10.090 -6.717 1.00 98.19 164 ALA A O 1
ATOM 1276 N N . PRO A 1 165 ? 6.016 -12.251 -6.489 1.00 98.56 165 PRO A N 1
ATOM 1277 C CA . PRO A 1 165 ? 4.658 -12.663 -6.139 1.00 98.56 165 PRO A CA 1
ATOM 1278 C C . PRO A 1 165 ? 4.273 -12.122 -4.756 1.00 98.56 165 PRO A C 1
ATOM 1280 O O . PRO A 1 165 ? 5.119 -12.045 -3.865 1.00 98.56 165 PRO A O 1
ATOM 1283 N N . ILE A 1 166 ? 3.004 -11.751 -4.570 1.00 98.56 166 ILE A N 1
ATOM 1284 C CA . ILE A 1 166 ? 2.505 -11.389 -3.240 1.00 98.56 166 ILE A CA 1
ATOM 1285 C C . ILE A 1 166 ? 2.510 -12.635 -2.336 1.00 98.56 166 ILE A C 1
ATOM 1287 O O . ILE A 1 166 ? 1.941 -13.656 -2.732 1.00 98.56 166 ILE A O 1
ATOM 1291 N N . PRO A 1 167 ? 3.144 -12.591 -1.151 1.00 98.69 167 PRO A N 1
ATOM 1292 C CA . PRO A 1 167 ? 3.124 -13.721 -0.230 1.00 98.69 167 PRO A CA 1
ATOM 1293 C C . PRO A 1 167 ? 1.745 -13.929 0.400 1.00 98.69 167 PRO A C 1
ATOM 1295 O O . PRO A 1 167 ? 1.083 -12.962 0.778 1.00 98.69 167 PRO A O 1
ATOM 1298 N N . ASP A 1 168 ? 1.351 -15.185 0.603 1.00 98.81 168 ASP A N 1
ATOM 1299 C CA . ASP A 1 168 ? 0.057 -15.530 1.209 1.00 98.81 168 ASP A CA 1
ATOM 1300 C C . ASP A 1 168 ? -0.081 -14.971 2.635 1.00 98.81 168 ASP A C 1
ATOM 1302 O O . ASP A 1 168 ? -1.124 -14.427 2.992 1.00 98.81 168 ASP A O 1
ATOM 1306 N N . TRP A 1 169 ? 1.003 -14.979 3.420 1.00 98.69 169 TRP A N 1
ATOM 1307 C CA . TRP A 1 169 ? 1.008 -14.392 4.765 1.00 98.69 169 TRP A CA 1
ATOM 1308 C C . TRP A 1 169 ? 0.736 -12.882 4.753 1.00 98.69 169 TRP A C 1
ATOM 1310 O O . TRP A 1 169 ? 0.116 -12.359 5.679 1.00 98.69 169 TRP A O 1
ATOM 1320 N N . LEU A 1 170 ? 1.167 -12.171 3.704 1.00 98.75 170 LEU A N 1
ATOM 1321 C CA . LEU A 1 170 ? 0.915 -10.738 3.567 1.00 98.75 170 LEU A CA 1
ATOM 1322 C C . LEU A 1 170 ? -0.552 -10.497 3.201 1.00 98.75 170 LEU A C 1
ATOM 1324 O O . LEU A 1 170 ? -1.169 -9.576 3.729 1.00 98.75 170 LEU A O 1
ATOM 1328 N N . VAL A 1 171 ? -1.125 -11.353 2.346 1.00 98.75 171 VAL A N 1
ATOM 1329 C CA . VAL A 1 171 ? -2.564 -11.342 2.034 1.00 98.75 171 VAL A CA 1
ATOM 1330 C C . VAL A 1 171 ? -3.384 -11.500 3.313 1.00 98.75 171 VAL A C 1
ATOM 1332 O O . VAL A 1 171 ? -4.267 -10.684 3.583 1.00 98.75 171 VAL A O 1
ATOM 1335 N N . ASP A 1 172 ? -3.066 -12.510 4.120 1.00 98.75 172 ASP A N 1
ATOM 1336 C CA 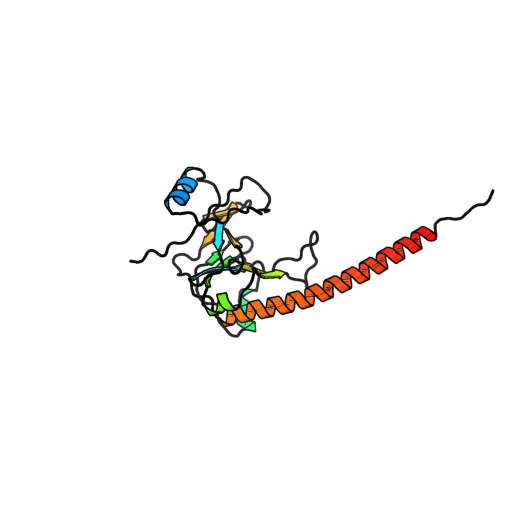. ASP A 1 172 ? -3.786 -12.794 5.361 1.00 98.75 172 ASP A CA 1
ATOM 1337 C C . ASP A 1 172 ? -3.641 -11.661 6.383 1.00 98.75 172 ASP A C 1
ATOM 1339 O O . ASP A 1 172 ? -4.628 -11.252 7.001 1.00 98.75 172 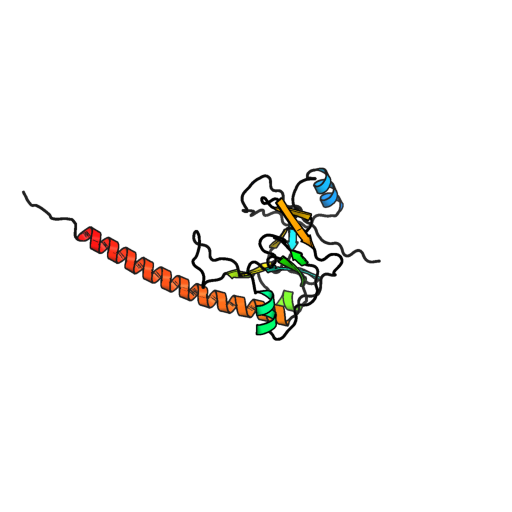ASP A O 1
ATOM 1343 N N . TRP A 1 173 ? -2.438 -11.094 6.520 1.00 98.75 173 TRP A N 1
ATOM 1344 C CA . TRP A 1 173 ? -2.199 -9.951 7.402 1.00 98.75 173 TRP A CA 1
ATOM 1345 C C . TRP A 1 173 ? -3.005 -8.714 6.971 1.00 98.75 173 TRP A C 1
ATOM 1347 O O . TRP A 1 173 ? -3.688 -8.111 7.800 1.00 98.75 173 TRP A O 1
ATOM 1357 N N . VAL A 1 174 ? -3.029 -8.379 5.674 1.00 98.69 174 VAL A N 1
ATOM 1358 C CA . VAL A 1 174 ? -3.825 -7.250 5.152 1.00 98.69 174 VAL A CA 1
ATOM 1359 C C . VAL A 1 174 ? -5.321 -7.447 5.426 1.00 98.69 174 VAL A C 1
ATOM 1361 O O . VAL A 1 174 ? -6.021 -6.498 5.788 1.00 98.69 174 VAL A O 1
ATOM 1364 N N . LEU A 1 175 ? -5.835 -8.670 5.275 1.00 98.62 175 LEU A N 1
ATOM 1365 C CA . LEU A 1 175 ? -7.235 -8.979 5.573 1.00 98.62 175 LEU A CA 1
ATOM 1366 C C . LEU A 1 175 ? -7.554 -8.864 7.067 1.00 98.62 175 LEU A C 1
ATOM 1368 O O . LEU A 1 175 ? -8.601 -8.321 7.424 1.00 98.62 175 LEU A O 1
ATOM 1372 N N . LYS A 1 176 ? -6.642 -9.310 7.936 1.00 98.50 176 LYS A N 1
ATOM 1373 C CA . LYS A 1 176 ? -6.768 -9.145 9.387 1.00 98.50 176 LYS A CA 1
ATOM 1374 C C . LYS A 1 176 ? -6.832 -7.665 9.775 1.00 98.50 176 LYS A C 1
ATOM 1376 O O . LYS A 1 176 ? -7.723 -7.273 10.528 1.00 98.50 176 LYS A O 1
ATOM 1381 N N . GLU A 1 177 ? -5.952 -6.835 9.215 1.00 98.44 177 GLU A N 1
ATOM 1382 C CA . GLU A 1 177 ? -5.957 -5.385 9.454 1.00 98.44 177 GLU A CA 1
ATOM 1383 C C . GLU A 1 177 ? -7.242 -4.723 8.949 1.00 98.44 177 GLU A C 1
ATOM 1385 O O . GLU A 1 177 ? -7.828 -3.892 9.642 1.00 98.44 177 GLU A O 1
ATOM 1390 N N . ARG A 1 178 ? -7.746 -5.138 7.781 1.00 98.06 178 ARG A N 1
ATOM 1391 C CA . ARG A 1 178 ? -9.040 -4.684 7.252 1.00 98.06 178 ARG A CA 1
ATOM 1392 C C . ARG A 1 178 ? -10.185 -4.968 8.216 1.00 98.06 178 ARG A C 1
ATOM 1394 O O . ARG A 1 178 ? -11.038 -4.103 8.422 1.00 98.06 178 ARG A O 1
ATOM 1401 N N . ASP A 1 179 ? -10.243 -6.170 8.773 1.00 98.06 179 ASP A N 1
ATOM 1402 C CA . ASP A 1 179 ? -11.351 -6.584 9.634 1.00 98.06 179 ASP A CA 1
ATOM 1403 C C . ASP A 1 179 ? -11.284 -5.894 11.005 1.00 98.06 179 ASP A C 1
ATOM 1405 O O . ASP A 1 179 ? -12.312 -5.429 11.518 1.00 98.06 179 ASP A O 1
ATOM 1409 N N . LYS A 1 180 ? -10.070 -5.707 11.539 1.00 97.94 180 LYS A N 1
ATOM 1410 C CA . LYS A 1 180 ? -9.813 -4.859 12.710 1.00 97.94 180 LYS A CA 1
ATOM 1411 C C . LYS A 1 180 ? -10.275 -3.419 12.462 1.00 97.94 180 LYS A C 1
ATOM 1413 O O . LYS A 1 180 ? -11.130 -2.921 13.195 1.00 97.94 180 LYS A O 1
ATOM 1418 N N . TYR A 1 181 ? -9.810 -2.794 11.379 1.00 97.75 181 TYR A N 1
ATOM 1419 C CA . TYR A 1 181 ? -10.160 -1.419 11.014 1.00 97.75 181 TYR A CA 1
ATOM 1420 C C . TYR A 1 181 ? -11.668 -1.220 10.842 1.00 97.75 181 TYR A C 1
ATOM 1422 O O . TYR A 1 181 ? -12.227 -0.232 11.318 1.00 97.75 181 TYR A O 1
ATOM 1430 N N . ARG A 1 182 ? -12.365 -2.161 10.190 1.00 97.00 182 ARG A N 1
ATOM 1431 C CA . ARG A 1 182 ? -13.830 -2.104 10.036 1.00 97.00 182 ARG A CA 1
ATOM 1432 C C . ARG A 1 182 ? -14.544 -2.113 11.381 1.00 97.00 182 ARG A C 1
ATOM 1434 O O . ARG A 1 182 ? -15.490 -1.345 11.562 1.00 97.00 182 ARG A O 1
ATOM 1441 N N . SER A 1 183 ? -14.090 -2.965 12.295 1.00 97.44 183 SER A N 1
ATOM 1442 C CA . SER A 1 183 ? -14.661 -3.101 13.635 1.00 97.44 183 SER A CA 1
ATOM 1443 C C . SER A 1 183 ? -14.447 -1.831 14.461 1.00 97.44 183 SER A C 1
ATOM 1445 O O . SER A 1 183 ? -15.392 -1.305 15.047 1.00 97.44 183 SER A O 1
ATOM 1447 N N . GLU A 1 184 ? -13.228 -1.292 14.458 1.00 96.75 184 GLU A N 1
ATOM 1448 C CA . GLU A 1 184 ? -12.881 -0.050 15.160 1.00 96.75 184 GLU A CA 1
ATOM 1449 C C . GLU A 1 184 ? -13.611 1.160 14.566 1.00 96.75 184 GLU A C 1
ATOM 1451 O O . GLU A 1 184 ? -14.232 1.931 15.296 1.00 96.75 184 GLU A O 1
ATOM 1456 N N . SER A 1 185 ? -13.649 1.272 13.236 1.00 95.25 185 SER A N 1
ATOM 1457 C CA . SER A 1 185 ? -14.385 2.331 12.538 1.00 95.25 185 SER A CA 1
ATOM 1458 C C . SER A 1 185 ? -15.882 2.291 12.842 1.00 95.25 185 SER A C 1
ATOM 1460 O O . SER A 1 185 ? -16.515 3.337 12.951 1.00 95.25 185 SER A O 1
ATOM 1462 N N . ALA A 1 186 ? -16.477 1.098 12.954 1.00 95.69 186 ALA A N 1
ATOM 1463 C CA . ALA A 1 186 ? -17.888 0.963 13.304 1.00 95.69 186 ALA A CA 1
ATOM 1464 C C . ALA A 1 186 ? -18.164 1.471 14.722 1.00 95.69 186 ALA A C 1
ATOM 1466 O O . ALA A 1 186 ? -19.073 2.277 14.902 1.00 95.69 186 ALA A O 1
ATOM 1467 N N . ARG A 1 187 ? -17.337 1.078 15.699 1.00 95.62 187 ARG A N 1
ATOM 1468 C CA . ARG A 1 187 ? -17.442 1.574 17.081 1.00 95.62 187 ARG A CA 1
ATOM 1469 C C . ARG A 1 187 ? -17.303 3.091 17.141 1.00 95.62 187 ARG A C 1
ATOM 1471 O O . ARG A 1 187 ? -18.111 3.753 17.780 1.00 95.62 187 ARG A O 1
ATOM 1478 N N . LEU A 1 188 ? -16.323 3.641 16.428 1.00 92.88 188 LEU A N 1
ATOM 1479 C CA . LEU A 1 188 ? -16.085 5.080 16.387 1.00 92.88 188 LEU A CA 1
ATOM 1480 C C . LEU A 1 188 ? -17.273 5.847 15.796 1.00 92.88 188 LEU A C 1
ATOM 1482 O O . LEU A 1 188 ? -17.669 6.869 16.348 1.00 92.88 188 LEU A O 1
ATOM 1486 N N . ARG A 1 189 ? -17.887 5.337 14.718 1.00 91.94 189 ARG A N 1
ATOM 1487 C CA . ARG A 1 189 ? -19.099 5.936 14.137 1.00 91.94 189 ARG A CA 1
ATOM 1488 C C . ARG A 1 189 ? -20.264 5.966 15.121 1.00 91.94 189 ARG A C 1
ATOM 1490 O O . ARG A 1 189 ? -20.942 6.986 15.192 1.00 91.94 189 ARG A O 1
ATOM 1497 N N . GLU A 1 190 ? -20.480 4.895 15.882 1.00 94.25 190 GLU A N 1
ATOM 1498 C CA . GLU A 1 190 ? -21.537 4.873 16.900 1.00 94.25 190 GLU A CA 1
ATOM 1499 C C . GLU A 1 190 ? -21.254 5.867 18.033 1.00 94.25 190 GLU A C 1
ATOM 1501 O O . GLU A 1 190 ? -22.149 6.619 18.416 1.00 94.25 190 GLU A O 1
ATOM 1506 N N . THR A 1 191 ? -20.006 5.964 18.504 1.00 91.94 191 THR A N 1
ATOM 1507 C CA . THR A 1 191 ? -19.615 6.966 19.511 1.00 91.94 191 THR A CA 1
ATOM 1508 C C . THR A 1 191 ? -19.847 8.391 19.012 1.00 91.94 191 THR A C 1
ATOM 1510 O O . THR A 1 191 ? -20.463 9.194 19.710 1.00 91.94 191 THR A O 1
ATOM 1513 N N . VAL A 1 192 ? -19.406 8.709 17.790 1.00 89.31 192 VAL A N 1
ATOM 1514 C CA . VAL A 1 192 ? -19.595 10.040 17.189 1.00 89.31 192 VAL A CA 1
ATOM 1515 C C . VAL A 1 192 ? -21.082 10.352 17.006 1.00 89.31 192 VAL A C 1
ATOM 1517 O O . VAL A 1 192 ? -21.518 11.465 17.293 1.00 89.31 192 VAL A O 1
ATOM 1520 N N . LYS A 1 193 ? -21.883 9.372 16.575 1.00 92.44 193 LYS A N 1
ATOM 1521 C CA . LYS A 1 193 ? -23.337 9.518 16.437 1.00 92.44 193 LYS A CA 1
ATOM 1522 C C . LYS A 1 193 ? -24.008 9.807 17.781 1.00 92.44 193 LYS A C 1
ATOM 1524 O O . LYS A 1 193 ? -24.843 10.706 17.845 1.00 92.44 193 LYS A O 1
ATOM 1529 N N . ALA A 1 194 ? -23.633 9.088 18.839 1.00 92.19 194 ALA A N 1
ATOM 1530 C CA . ALA A 1 194 ? -24.158 9.314 20.184 1.00 92.19 194 ALA A CA 1
ATOM 1531 C C . ALA A 1 194 ? -23.788 10.711 20.709 1.00 92.19 194 ALA A C 1
ATOM 1533 O O . ALA A 1 194 ? -24.658 11.443 21.170 1.00 92.19 194 ALA A O 1
ATOM 1534 N N . GLN A 1 195 ? -22.526 11.124 20.554 1.00 90.94 195 GLN A N 1
ATOM 1535 C CA . GLN A 1 195 ? -22.067 12.463 20.940 1.00 90.94 195 GLN A CA 1
ATOM 1536 C C . GLN A 1 195 ? -22.804 13.572 20.182 1.00 90.94 195 GLN A C 1
ATOM 1538 O O . GLN A 1 195 ? -23.189 14.577 20.779 1.00 90.94 195 GLN A O 1
ATOM 1543 N N . LEU A 1 196 ? -23.033 13.388 18.877 1.00 90.50 196 LEU A N 1
ATOM 1544 C CA . LEU A 1 196 ? -23.782 14.346 18.071 1.00 90.50 196 LEU A CA 1
ATOM 1545 C C . LEU A 1 196 ? -25.243 14.443 18.528 1.00 90.50 196 LEU A C 1
ATOM 1547 O O . LEU A 1 196 ? -25.761 15.552 18.623 1.00 90.50 196 LEU A O 1
ATOM 1551 N N . ALA A 1 197 ? -25.889 13.317 18.844 1.00 91.31 197 ALA A N 1
ATOM 1552 C CA . ALA A 1 197 ? -27.253 13.309 19.373 1.00 91.31 197 ALA A CA 1
ATOM 1553 C C . ALA A 1 197 ? -27.342 14.094 20.694 1.00 91.31 197 ALA A C 1
ATOM 1555 O O . ALA A 1 197 ? -28.146 15.019 20.797 1.00 91.31 197 ALA A O 1
ATOM 1556 N N . THR A 1 198 ? -26.438 13.827 21.643 1.00 91.06 198 THR A N 1
ATOM 1557 C CA . THR A 1 198 ? -26.365 14.569 22.913 1.00 91.06 198 THR A CA 1
ATOM 1558 C C . THR A 1 198 ? -26.106 16.064 22.700 1.00 91.06 198 THR A C 1
ATOM 1560 O O . THR A 1 198 ? -26.721 16.903 23.357 1.00 91.06 198 THR A O 1
ATOM 1563 N N . ALA A 1 199 ? -25.226 16.434 21.764 1.00 88.38 199 ALA A N 1
ATOM 1564 C CA . ALA A 1 199 ? -24.942 17.838 21.464 1.00 88.38 199 ALA A CA 1
ATOM 1565 C C . ALA A 1 199 ? -26.151 18.565 20.845 1.00 88.38 199 ALA A C 1
ATOM 1567 O O . ALA A 1 199 ? -26.388 19.739 21.139 1.00 88.38 199 ALA A O 1
ATOM 1568 N N . VAL A 1 200 ? -26.929 17.877 20.001 1.00 89.88 200 VAL A N 1
ATOM 1569 C CA . VAL A 1 200 ? -28.168 18.412 19.418 1.00 89.88 200 VAL A CA 1
ATOM 1570 C C . VAL A 1 200 ? -29.220 18.639 20.502 1.00 89.88 200 VAL A C 1
ATOM 1572 O O . VAL A 1 200 ? -29.800 19.723 20.549 1.00 89.88 200 VAL A O 1
ATOM 1575 N N . GLU A 1 201 ? -29.417 17.674 21.400 1.00 87.12 201 GLU A N 1
ATOM 1576 C CA . GLU A 1 201 ? -30.346 17.791 22.533 1.00 87.12 201 GLU A CA 1
ATOM 1577 C C . GLU A 1 201 ? -29.957 18.947 23.468 1.00 87.12 201 GLU A C 1
ATOM 1579 O O . GLU A 1 201 ? -30.794 19.789 23.797 1.00 87.12 201 GLU A O 1
ATOM 1584 N N . ALA A 1 202 ? -28.673 19.066 23.824 1.00 83.75 202 ALA A N 1
ATOM 1585 C CA . ALA A 1 202 ? -28.175 20.160 24.659 1.00 83.75 202 ALA A CA 1
ATOM 1586 C C . ALA A 1 202 ? -28.388 21.539 24.007 1.00 83.75 202 ALA A C 1
ATOM 1588 O O . ALA A 1 202 ? -28.777 22.499 24.676 1.00 83.75 202 ALA A O 1
ATOM 1589 N N . LYS A 1 203 ? -28.186 21.645 22.687 1.00 81.56 203 LYS A N 1
ATOM 1590 C CA . LYS A 1 203 ? -28.426 22.886 21.937 1.00 81.56 203 LYS A CA 1
ATOM 1591 C C . LYS A 1 203 ? -29.915 23.243 21.868 1.00 81.56 203 LYS A C 1
ATOM 1593 O O . LYS A 1 203 ? -30.260 24.420 21.945 1.00 81.56 203 LYS A O 1
ATOM 1598 N N . GLN A 1 204 ? -30.794 22.249 21.739 1.00 77.06 204 GLN A N 1
ATOM 1599 C CA . GLN A 1 204 ? -32.244 22.457 21.771 1.00 77.06 204 GLN A CA 1
ATOM 1600 C C . GLN A 1 204 ? -32.708 22.927 23.156 1.00 77.06 204 GLN A C 1
ATOM 1602 O O . GLN A 1 204 ? -33.433 23.917 23.235 1.00 77.06 204 GLN A O 1
ATOM 1607 N N . ALA A 1 205 ? -32.212 22.304 24.230 1.00 75.00 205 ALA A N 1
ATOM 1608 C CA . ALA A 1 205 ? -32.519 22.684 25.610 1.00 75.00 205 ALA A CA 1
ATOM 1609 C C . ALA A 1 205 ? -32.025 24.103 25.964 1.00 75.00 205 ALA A C 1
ATOM 1611 O O . ALA A 1 205 ? -32.750 24.881 26.590 1.00 75.00 205 ALA A O 1
ATOM 1612 N N . GLY A 1 206 ? -30.819 24.474 25.514 1.00 72.88 206 GLY A N 1
ATOM 1613 C CA . GLY A 1 206 ? -30.260 25.817 25.708 1.00 72.88 206 GLY A CA 1
ATOM 1614 C C . GLY A 1 206 ? -31.027 26.916 24.962 1.00 72.88 206 GLY A C 1
ATOM 1615 O O . GLY A 1 206 ? -31.221 28.002 25.502 1.00 72.88 206 GLY A O 1
ATOM 1616 N N . ASN A 1 207 ? -31.538 26.630 23.759 1.00 61.19 207 ASN A N 1
ATOM 1617 C CA . ASN A 1 207 ? -32.370 27.576 23.007 1.00 61.19 207 ASN A CA 1
ATOM 1618 C C . ASN A 1 207 ? -33.780 27.744 23.603 1.00 61.19 207 ASN A C 1
ATOM 1620 O O . ASN A 1 207 ? -34.351 28.827 23.502 1.00 61.19 207 ASN A O 1
ATOM 1624 N N . SER A 1 208 ? -34.344 26.715 24.244 1.00 57.41 208 SER A N 1
ATOM 1625 C CA . SER A 1 208 ? -35.647 26.817 24.923 1.00 57.41 208 SER A CA 1
ATOM 1626 C C . SER A 1 208 ? -35.618 27.623 26.230 1.00 57.41 208 SER A C 1
ATOM 1628 O O . SER A 1 208 ? -36.667 28.082 26.672 1.00 57.41 208 SER A O 1
ATOM 1630 N N . ALA A 1 209 ? -34.444 27.837 26.833 1.00 57.88 209 ALA A N 1
ATOM 1631 C CA . ALA A 1 209 ? -34.293 28.598 28.078 1.00 57.88 209 ALA A CA 1
ATOM 1632 C C . ALA A 1 209 ? -34.203 30.130 27.879 1.00 57.88 209 ALA A C 1
ATOM 1634 O O . ALA A 1 209 ? -34.225 30.872 28.857 1.00 57.88 209 ALA A O 1
ATOM 1635 N N . LEU A 1 210 ? -34.111 30.616 26.633 1.00 52.28 210 LEU A N 1
ATOM 1636 C CA . LEU A 1 210 ? -33.884 32.033 26.297 1.00 52.28 210 LEU A CA 1
ATOM 1637 C C . LEU A 1 210 ? -35.144 32.805 25.861 1.00 52.28 210 LEU A C 1
ATOM 1639 O O . LEU A 1 210 ? -35.024 33.887 25.292 1.00 52.28 210 LEU A O 1
ATOM 1643 N N . VAL A 1 211 ? -36.352 32.306 26.142 1.00 50.91 211 VAL A N 1
ATOM 1644 C CA . VAL A 1 211 ? -37.593 33.062 25.884 1.00 50.91 211 VAL A CA 1
ATOM 1645 C C . VAL A 1 211 ? -38.292 33.409 27.203 1.00 50.91 211 VAL A C 1
ATOM 1647 O O . VAL A 1 211 ? -39.190 32.677 27.625 1.00 50.91 211 VAL A O 1
ATOM 1650 N N . PRO A 1 212 ? -37.948 34.529 27.868 1.00 50.28 212 PRO A N 1
ATOM 1651 C CA . PRO A 1 212 ? -38.864 35.145 28.813 1.00 50.28 212 PRO A CA 1
ATOM 1652 C C . PRO A 1 212 ? -40.037 35.718 28.010 1.00 50.28 212 PRO A C 1
ATOM 1654 O O . PRO A 1 212 ? -39.873 36.631 27.201 1.00 50.28 212 PRO A O 1
ATOM 1657 N N . ARG A 1 213 ? -41.236 35.164 28.207 1.00 55.25 213 ARG A N 1
ATOM 1658 C CA . ARG A 1 213 ? -42.477 35.850 27.835 1.00 55.25 213 ARG A CA 1
ATOM 1659 C C . ARG A 1 213 ? -42.706 36.963 28.851 1.00 55.25 213 ARG A C 1
ATOM 1661 O O . ARG A 1 213 ? -43.287 36.715 29.904 1.00 55.25 213 ARG A O 1
ATOM 1668 N N . GLU A 1 214 ? -42.257 38.172 28.542 1.00 49.94 214 GLU A N 1
ATOM 1669 C CA . GLU A 1 214 ? -42.814 39.354 29.195 1.00 49.94 214 GLU A CA 1
ATOM 1670 C C . GLU A 1 214 ? -44.200 39.606 28.595 1.00 49.94 214 GLU A C 1
ATOM 1672 O O . GLU A 1 214 ? -44.353 39.901 27.408 1.00 49.94 214 GLU A O 1
ATOM 1677 N N . HIS A 1 215 ? -45.224 39.362 29.411 1.00 48.50 215 HIS A N 1
ATOM 1678 C CA . HIS A 1 215 ? -46.602 39.722 29.117 1.00 48.50 215 HIS A CA 1
ATOM 1679 C C . HIS A 1 215 ? -46.786 41.216 29.418 1.00 48.50 215 HIS A C 1
ATOM 1681 O O . HIS A 1 215 ? -46.531 41.646 30.543 1.00 48.50 215 HIS A O 1
ATOM 1687 N N . PHE A 1 216 ? -47.189 41.963 28.386 1.00 49.25 216 PHE A N 1
ATOM 1688 C CA . PHE A 1 216 ? -47.763 43.309 28.473 1.00 49.25 216 PHE A CA 1
ATOM 1689 C C . PHE A 1 216 ? -49.066 43.316 29.278 1.00 49.25 216 PHE A C 1
ATOM 1691 O O . PHE A 1 216 ? -49.806 42.305 29.194 1.00 49.25 216 PHE A O 1
#

Sequence (216 aa):
MKKTSLSAQCIHKRNGACSGHNTNTRQKNLSEIRQLSIDYPRHNVGIVGRRGVGNLAFLDIDSEGMLERIETETGQKLPSTYTVQSRPESAPWKRHMYFRQTAYSVQKFDKEIHIADLSKPAEHGKYPSLFDMKGVGAGGFVVAAGSVRDTGEIYLDNGNVPVAPIPDWLVDWVLKERDKYRSESARLRETVKAQLATAVEAKQAGNSALVPREHF

pLDDT: mean 84.52, std 20.95, range [23.16, 98.81]

Secondary structure (DSSP, 8-state):
-------EE-----SS---------PPPPHHHHHHHHHH-TT---EEEE-SSTTSEEEEEE-STTHHHHHHHHHS-PPPP--EEES-TTT-TT-EEEEEEPPHHHHHH--S-EEEE-TTSPPBTTBPPEEEEEESSSS-EEEEPTT-B-TTS-B-EE-SS---EEPPHHHHHHHHHHHHHHHHHHHHHHHHHHHHHHHHHHHHHHHHHTT------

Radius of gyration: 22.58 Å; chains: 1; bounding box: 64×61×59 Å